Protein AF-A0A522GC73-F1 (afdb_monomer_lite)

Foldseek 3Di:
DDDPVLVVLLVVVLVLLVVCCVVQVANFCQAALNLVLVQVCLQVVWRADNDDPPDFGTAHPVGATEHEFEDEPPDPD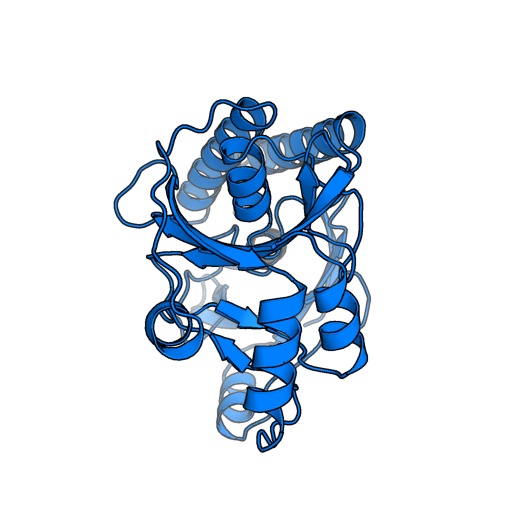QWTKDQALDPVSLVVLQRHQWYKYWYWHPPPDLAIFRFKIWTHGSNRVSVCSVVVCPPDDDPRNMDTHHPCCCCPVVVTDMDTTPSDSDGPCSVSSVSNSVSQVVSCVVLVEPPCSRHPNVLVSLVCSVVQWRAHYPPDLAGIAHPVGAGEHEFEDQDPDTDDDDPDPVVVVSCVRGPHYWYWHADSSNRDTPDIDD

Structure (mmCIF, N/CA/C/O backbone):
data_AF-A0A522GC73-F1
#
_entry.id   AF-A0A522GC73-F1
#
loop_
_atom_site.group_PDB
_atom_site.id
_atom_site.type_symbol
_atom_site.label_atom_id
_atom_site.label_alt_id
_atom_site.label_comp_id
_atom_site.label_asym_id
_atom_site.label_entity_id
_atom_site.label_seq_id
_atom_site.pdbx_PDB_ins_code
_atom_site.Cartn_x
_atom_site.Cartn_y
_atom_site.Cartn_z
_atom_site.occupancy
_atom_site.B_iso_or_equiv
_atom_site.auth_seq_id
_atom_site.auth_comp_id
_atom_site.auth_asym_id
_atom_site.auth_atom_id
_atom_site.pdbx_PDB_model_num
ATOM 1 N N . MET A 1 1 ? -19.296 8.173 19.175 1.00 46.12 1 MET A N 1
ATOM 2 C CA . MET A 1 1 ? -20.606 7.995 18.511 1.00 46.12 1 MET A CA 1
ATOM 3 C C . MET A 1 1 ? -20.330 7.748 17.040 1.00 46.12 1 MET A C 1
ATOM 5 O O . MET A 1 1 ? -19.704 8.601 16.423 1.00 46.12 1 MET A O 1
ATOM 9 N N . LYS A 1 2 ? -20.698 6.585 16.495 1.00 54.25 2 LYS A N 1
ATOM 10 C CA . LYS A 1 2 ? -20.650 6.382 15.044 1.00 54.25 2 LYS A CA 1
ATOM 11 C C . LYS A 1 2 ? -21.709 7.283 14.413 1.00 54.25 2 LYS A C 1
ATOM 13 O O . LYS A 1 2 ? -22.845 7.261 14.875 1.00 54.25 2 LYS A O 1
ATOM 18 N N . SER A 1 3 ? -21.353 8.099 13.425 1.00 66.12 3 SER A N 1
ATOM 19 C CA . SER A 1 3 ? -22.380 8.760 12.619 1.00 66.12 3 SER A CA 1
ATOM 20 C C . SER A 1 3 ? -22.907 7.756 11.597 1.00 66.12 3 SER A C 1
ATOM 22 O O . SER A 1 3 ? -22.108 7.061 10.962 1.00 66.12 3 SER A O 1
ATOM 24 N N . ASP A 1 4 ? -24.226 7.704 11.403 1.00 72.38 4 ASP A N 1
ATOM 25 C CA . ASP A 1 4 ? -24.874 6.906 10.346 1.00 72.38 4 ASP A CA 1
ATOM 26 C C . ASP A 1 4 ? -24.229 7.140 8.968 1.00 72.38 4 ASP A C 1
ATOM 28 O O . ASP A 1 4 ? -24.216 6.268 8.100 1.00 72.38 4 ASP A O 1
ATOM 32 N N . ASP A 1 5 ? -23.647 8.321 8.762 1.00 87.81 5 ASP A N 1
ATOM 33 C CA . ASP A 1 5 ? -22.964 8.679 7.527 1.00 87.81 5 ASP A CA 1
ATOM 34 C C . ASP A 1 5 ? -21.606 7.985 7.356 1.00 87.81 5 ASP A C 1
ATOM 36 O O . ASP A 1 5 ? -21.260 7.624 6.230 1.00 87.81 5 ASP A O 1
ATOM 40 N N . THR A 1 6 ? -20.860 7.731 8.438 1.00 91.69 6 THR A N 1
ATOM 41 C CA . THR A 1 6 ? -19.584 6.993 8.353 1.00 91.69 6 THR A CA 1
ATOM 42 C C . THR A 1 6 ? -19.840 5.543 7.954 1.00 91.69 6 THR A C 1
ATOM 44 O O . THR A 1 6 ? -19.148 4.997 7.094 1.00 91.69 6 THR A O 1
ATOM 47 N N . GLU A 1 7 ? -20.873 4.919 8.527 1.00 91.44 7 GLU A N 1
ATOM 48 C CA . GLU A 1 7 ? -21.237 3.535 8.209 1.00 91.44 7 GLU A CA 1
ATOM 49 C C . GLU A 1 7 ? -21.684 3.387 6.747 1.00 91.44 7 GLU A C 1
ATOM 51 O O . GLU A 1 7 ? -21.254 2.454 6.065 1.00 91.44 7 GLU A O 1
ATOM 56 N N . LYS A 1 8 ? -22.451 4.351 6.216 1.00 95.00 8 LYS A N 1
ATOM 57 C CA . LYS A 1 8 ? -22.821 4.390 4.789 1.00 95.00 8 LYS A CA 1
ATOM 58 C C . LYS A 1 8 ? -21.601 4.496 3.873 1.00 95.00 8 LYS A C 1
ATOM 60 O O . LYS A 1 8 ? -21.561 3.831 2.839 1.00 95.00 8 LYS A O 1
ATO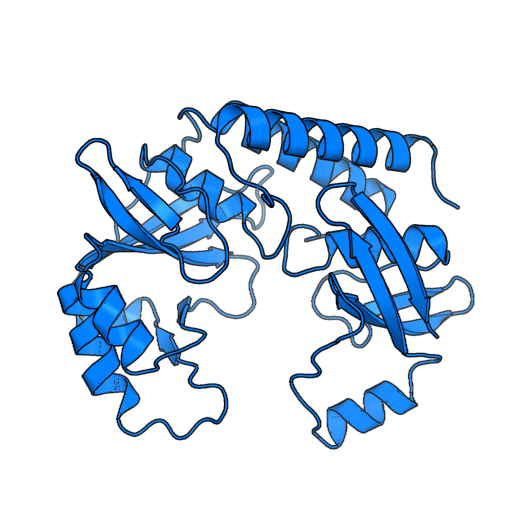M 65 N N . LEU A 1 9 ? -20.606 5.313 4.223 1.00 96.31 9 LEU A N 1
ATOM 66 C CA . LEU A 1 9 ? -19.375 5.445 3.434 1.00 96.31 9 LEU A CA 1
ATOM 67 C C . LEU A 1 9 ? -18.542 4.155 3.458 1.00 96.31 9 LEU A C 1
ATOM 69 O O . LEU A 1 9 ? -18.043 3.727 2.418 1.00 96.31 9 LEU A O 1
ATOM 73 N N . ILE A 1 10 ? -18.437 3.498 4.616 1.00 94.88 10 ILE A N 1
ATOM 74 C CA . ILE A 1 10 ? -17.763 2.197 4.744 1.00 94.88 10 ILE A CA 1
ATOM 75 C C . ILE A 1 10 ? -18.487 1.131 3.909 1.00 94.88 10 ILE A C 1
ATOM 77 O O . ILE A 1 10 ? -17.834 0.355 3.210 1.00 94.88 10 ILE A O 1
ATOM 81 N N . ALA A 1 11 ? -19.823 1.120 3.915 1.00 94.81 11 ALA A N 1
ATOM 82 C CA . ALA A 1 11 ? -20.612 0.220 3.078 1.00 94.81 11 ALA A CA 1
ATOM 83 C C . ALA A 1 11 ? -20.378 0.465 1.575 1.00 94.81 11 ALA A C 1
ATOM 85 O O . ALA A 1 11 ? -20.241 -0.491 0.814 1.00 94.81 11 ALA A O 1
ATOM 86 N N . GLN A 1 12 ? -20.251 1.727 1.147 1.00 96.00 12 GLN A N 1
ATOM 87 C CA . GLN A 1 12 ? -19.893 2.061 -0.239 1.00 96.00 12 GLN A CA 1
ATOM 88 C C . GLN A 1 12 ? -18.493 1.555 -0.613 1.00 96.00 12 GLN A C 1
ATOM 90 O O . GLN A 1 12 ? -18.326 0.992 -1.693 1.00 96.00 12 GLN A O 1
ATOM 95 N N . LEU A 1 13 ? -17.492 1.703 0.266 1.00 94.94 13 LEU A N 1
ATOM 96 C CA . LEU A 1 13 ? -16.154 1.142 0.022 1.00 94.94 13 LEU A CA 1
ATOM 97 C C . LEU A 1 13 ? -16.176 -0.381 -0.084 1.00 94.94 13 LEU A C 1
ATOM 99 O O . LEU A 1 13 ? -15.510 -0.938 -0.953 1.00 94.94 13 LEU A O 1
ATOM 103 N N . LYS A 1 14 ? -16.955 -1.050 0.771 1.00 94.75 14 LYS A N 1
ATOM 104 C CA . LYS A 1 14 ? -17.135 -2.502 0.713 1.00 94.75 14 LYS A CA 1
ATOM 105 C C . LYS A 1 14 ? -17.729 -2.940 -0.626 1.00 94.75 14 LYS A C 1
ATOM 107 O O . LYS A 1 14 ? -17.245 -3.907 -1.215 1.00 94.75 14 LYS A O 1
ATOM 112 N N . GLN A 1 15 ? -18.748 -2.232 -1.114 1.00 95.50 15 GLN A N 1
ATOM 113 C CA . GLN A 1 15 ? -19.331 -2.527 -2.422 1.00 95.50 15 GLN A CA 1
ATOM 114 C C . GLN A 1 15 ? -18.295 -2.341 -3.531 1.00 95.50 15 GLN A C 1
ATOM 116 O O . GLN A 1 15 ? -18.101 -3.241 -4.335 1.00 95.50 15 GLN A O 1
ATOM 121 N N . ILE A 1 16 ? -17.539 -1.239 -3.503 1.00 95.00 16 ILE A N 1
ATOM 122 C CA . ILE A 1 16 ? -16.466 -0.998 -4.473 1.00 95.00 16 ILE A CA 1
ATOM 123 C C . ILE A 1 16 ? -15.419 -2.120 -4.458 1.00 95.00 16 ILE A C 1
ATOM 125 O O . ILE A 1 16 ? -15.023 -2.576 -5.523 1.00 95.00 16 ILE A O 1
ATOM 129 N N . GLN A 1 17 ? -14.973 -2.587 -3.288 1.00 92.44 17 GLN A N 1
ATOM 130 C CA . GLN A 1 17 ? -14.040 -3.717 -3.194 1.00 92.44 17 GLN A CA 1
ATOM 131 C C . GLN A 1 17 ? -14.638 -5.004 -3.785 1.00 92.44 17 GLN A C 1
ATOM 133 O O . GLN A 1 17 ? -13.913 -5.773 -4.417 1.00 92.44 17 GLN A O 1
ATOM 138 N N . THR A 1 18 ? -15.936 -5.236 -3.580 1.00 93.38 18 THR A N 1
ATOM 139 C CA . THR A 1 18 ? -16.652 -6.398 -4.128 1.00 93.38 18 THR A CA 1
ATOM 140 C C . THR A 1 18 ? -16.687 -6.323 -5.652 1.00 93.38 18 THR A C 1
ATOM 142 O O . THR A 1 18 ? -16.179 -7.223 -6.314 1.00 93.38 18 THR A O 1
ATOM 145 N N . ASP A 1 19 ? -17.153 -5.204 -6.206 1.00 95.00 19 ASP A N 1
ATOM 146 C CA . ASP A 1 19 ? -17.243 -5.014 -7.655 1.00 95.00 19 ASP A CA 1
ATOM 147 C C . ASP A 1 19 ? -15.849 -5.036 -8.318 1.00 95.00 19 ASP A C 1
ATOM 149 O O . ASP A 1 19 ? -15.669 -5.577 -9.411 1.00 95.00 19 ASP A O 1
ATOM 153 N N . PHE A 1 20 ? -14.829 -4.476 -7.653 1.00 93.88 20 PHE A N 1
ATOM 154 C CA . PHE A 1 20 ? -13.446 -4.495 -8.136 1.00 93.88 20 PHE A CA 1
ATOM 155 C C . PHE A 1 20 ? -12.886 -5.921 -8.171 1.00 93.88 20 PHE A C 1
ATOM 157 O O . PHE A 1 20 ? -12.185 -6.287 -9.115 1.00 93.88 20 PHE A O 1
ATOM 164 N N . TYR A 1 21 ? -13.207 -6.742 -7.167 1.00 92.12 21 TYR A N 1
ATOM 165 C CA . TYR A 1 21 ? -12.845 -8.155 -7.159 1.00 92.12 21 TYR A CA 1
ATOM 166 C C . TYR A 1 21 ? -13.560 -8.926 -8.274 1.00 92.12 21 TYR A C 1
ATOM 168 O O . TYR A 1 21 ? -12.908 -9.671 -8.996 1.00 92.12 21 TYR A O 1
ATOM 176 N N . GLU A 1 22 ? -14.861 -8.717 -8.470 1.00 93.31 22 GLU A N 1
ATOM 177 C CA . GLU A 1 22 ? -15.614 -9.366 -9.552 1.00 93.31 22 GLU A CA 1
ATOM 178 C C . GLU A 1 22 ? -15.079 -8.983 -10.940 1.00 93.31 22 GLU A C 1
ATOM 180 O O . GLU A 1 22 ? -15.007 -9.821 -11.836 1.00 93.31 22 GLU A O 1
ATOM 185 N N . THR A 1 23 ? -14.643 -7.731 -11.104 1.00 94.19 23 THR A N 1
ATOM 186 C CA . THR A 1 23 ? -14.142 -7.215 -12.386 1.00 94.19 23 THR A CA 1
ATOM 187 C C . THR A 1 23 ? -12.689 -7.617 -12.664 1.00 94.19 23 THR A C 1
ATOM 189 O O . THR A 1 23 ? -12.344 -7.939 -13.800 1.00 94.19 23 THR A O 1
ATOM 192 N N . PHE A 1 24 ? -11.816 -7.578 -11.650 1.00 92.25 24 PHE A N 1
ATOM 193 C CA . PHE A 1 24 ? -10.359 -7.687 -11.831 1.00 92.25 24 PHE A CA 1
ATOM 194 C C . PHE A 1 24 ? -9.695 -8.815 -11.029 1.00 92.25 24 PHE A C 1
ATOM 196 O O . PHE A 1 24 ? -8.499 -9.046 -11.185 1.00 92.25 24 PHE A O 1
ATOM 203 N N . GLY A 1 25 ? -10.421 -9.511 -10.153 1.00 89.62 25 GLY A N 1
ATOM 204 C CA . GLY A 1 25 ? -9.906 -10.605 -9.321 1.00 89.62 25 GLY A CA 1
ATOM 205 C C . GLY A 1 25 ? -9.043 -10.175 -8.126 1.00 89.62 25 GLY A C 1
ATOM 206 O O . GLY A 1 25 ? -8.448 -11.026 -7.466 1.00 89.62 25 GLY A O 1
ATOM 207 N N . VAL A 1 26 ? -8.950 -8.876 -7.819 1.00 87.81 26 VAL A N 1
ATOM 208 C CA . VAL A 1 26 ? -8.081 -8.344 -6.750 1.00 87.81 26 VAL A CA 1
ATOM 209 C C . VAL A 1 26 ? -8.849 -8.201 -5.434 1.00 87.81 26 VAL A C 1
ATOM 211 O O . VAL A 1 26 ? -9.824 -7.460 -5.350 1.00 87.81 26 VAL A O 1
ATOM 214 N N . THR A 1 27 ? -8.396 -8.895 -4.386 1.00 82.31 27 THR A N 1
ATOM 215 C CA . THR A 1 27 ? -9.150 -9.080 -3.127 1.00 82.31 27 THR A CA 1
ATOM 216 C C . THR A 1 27 ? -8.956 -7.996 -2.061 1.00 82.31 27 THR A C 1
ATOM 218 O O . THR A 1 27 ? -9.695 -7.981 -1.084 1.00 82.31 27 THR A O 1
ATOM 221 N N . ASP A 1 28 ? -7.936 -7.143 -2.168 1.00 82.50 28 ASP A N 1
ATOM 222 C CA . ASP A 1 28 ? -7.631 -6.132 -1.142 1.00 82.50 28 ASP A CA 1
ATOM 223 C C . ASP A 1 28 ? -6.970 -4.919 -1.792 1.00 82.50 28 ASP A C 1
ATOM 225 O O . ASP A 1 28 ? -5.786 -4.978 -2.088 1.00 82.50 28 ASP A O 1
ATOM 229 N N . ILE A 1 29 ? -7.729 -3.847 -2.034 1.00 87.12 29 ILE A N 1
ATOM 230 C CA . ILE A 1 29 ? -7.239 -2.589 -2.634 1.00 87.12 29 ILE A CA 1
ATOM 231 C C . ILE A 1 29 ? -7.073 -1.458 -1.607 1.00 87.12 29 ILE A C 1
ATOM 233 O O . ILE A 1 29 ? -6.666 -0.352 -1.961 1.00 87.12 29 ILE A O 1
ATOM 237 N N . ILE A 1 30 ? -7.399 -1.726 -0.339 1.00 85.00 30 ILE A N 1
ATOM 238 C CA . ILE A 1 30 ? -7.451 -0.726 0.738 1.00 85.00 30 ILE A CA 1
ATOM 239 C C . ILE A 1 30 ? -6.232 -0.822 1.654 1.00 85.00 30 ILE A C 1
ATOM 241 O O . ILE A 1 30 ? -5.723 0.192 2.124 1.00 85.00 30 ILE A O 1
ATOM 245 N N . THR A 1 31 ? -5.755 -2.034 1.928 1.00 81.12 31 THR A N 1
ATOM 246 C CA . THR A 1 31 ? -4.671 -2.254 2.889 1.00 81.12 31 THR A CA 1
ATOM 247 C C . THR A 1 31 ? -3.310 -1.870 2.309 1.00 81.12 31 THR A C 1
ATOM 249 O O . THR A 1 31 ? -3.058 -2.048 1.121 1.00 81.12 31 THR A O 1
ATOM 252 N N . ASN A 1 32 ? -2.383 -1.454 3.178 1.00 80.81 32 ASN A N 1
ATOM 253 C CA . ASN A 1 32 ? -0.949 -1.358 2.899 1.00 80.81 32 ASN A CA 1
ATOM 254 C C . ASN A 1 32 ? -0.651 -0.519 1.661 1.00 80.81 32 ASN A C 1
ATOM 256 O O . ASN A 1 32 ? 0.207 -0.888 0.865 1.00 80.81 32 ASN A O 1
ATOM 260 N N . SER A 1 33 ? -1.364 0.598 1.495 1.00 85.31 33 SER A N 1
ATOM 261 C CA . SER A 1 33 ? -1.113 1.519 0.392 1.00 85.31 33 SER A CA 1
ATOM 262 C C . SER A 1 33 ? -1.390 0.905 -0.994 1.00 85.31 33 SER A C 1
ATOM 264 O O . SER A 1 33 ? -0.974 1.465 -2.007 1.00 85.31 33 SER A O 1
ATOM 266 N N . LYS A 1 34 ? -2.140 -0.209 -1.074 1.00 89.38 34 LYS A N 1
ATOM 267 C CA . LYS A 1 34 ? -2.377 -0.934 -2.333 1.00 89.38 34 LYS A CA 1
ATOM 268 C C . LYS A 1 34 ? -3.037 -0.071 -3.406 1.00 89.38 34 LYS A C 1
ATOM 270 O O . LYS A 1 34 ? -2.742 -0.228 -4.585 1.00 89.38 34 LYS A O 1
ATOM 275 N N . ILE A 1 35 ? -3.863 0.896 -3.013 1.00 92.38 35 ILE A N 1
ATOM 276 C CA . ILE A 1 35 ? -4.478 1.854 -3.939 1.00 92.38 35 ILE A CA 1
ATOM 277 C C . ILE A 1 35 ? -3.453 2.596 -4.815 1.00 92.38 35 ILE A C 1
ATOM 279 O O . ILE A 1 35 ? -3.750 2.926 -5.961 1.00 92.38 35 ILE A O 1
ATOM 283 N N . PHE A 1 36 ? -2.238 2.837 -4.314 1.00 93.19 36 PHE A N 1
ATOM 284 C CA . PHE A 1 36 ? -1.201 3.524 -5.080 1.00 93.19 36 PHE A CA 1
ATOM 285 C C . PHE A 1 36 ? -0.547 2.598 -6.110 1.00 93.19 36 PHE A C 1
ATOM 287 O O . PHE A 1 36 ? -0.156 3.061 -7.174 1.00 93.19 36 PHE A O 1
ATOM 294 N N . GLU A 1 37 ? -0.509 1.288 -5.867 1.00 93.94 37 GLU A N 1
ATOM 295 C CA . GLU A 1 37 ? -0.139 0.309 -6.895 1.00 93.94 37 GLU A CA 1
ATOM 296 C C . GLU A 1 37 ? -1.181 0.259 -8.021 1.00 93.94 37 GLU A C 1
ATOM 298 O O . GLU A 1 37 ? -0.817 0.177 -9.194 1.00 93.94 37 GLU A O 1
ATOM 303 N N . VAL A 1 38 ? -2.471 0.389 -7.682 1.00 94.75 38 VAL A N 1
ATOM 304 C CA . VAL A 1 38 ? -3.549 0.526 -8.678 1.00 94.75 38 VAL A CA 1
ATOM 305 C C . VAL A 1 38 ? -3.360 1.803 -9.503 1.00 94.75 38 VAL A C 1
ATOM 307 O O . VAL A 1 38 ? -3.510 1.764 -10.721 1.00 94.75 38 VAL A O 1
ATOM 310 N N . LEU A 1 39 ? -2.970 2.918 -8.873 1.00 95.75 39 LEU A N 1
ATOM 311 C CA . LEU A 1 39 ? -2.651 4.175 -9.563 1.00 95.75 39 LEU A CA 1
ATOM 312 C C . LEU A 1 39 ? -1.455 4.031 -10.519 1.00 95.75 39 LEU A C 1
ATOM 314 O O . LEU A 1 39 ? -1.518 4.508 -11.654 1.00 95.75 39 LEU A O 1
ATOM 318 N N . ILE A 1 40 ? -0.386 3.354 -10.090 1.00 96.19 40 ILE A N 1
ATOM 319 C CA . ILE A 1 40 ? 0.782 3.067 -10.937 1.00 96.19 40 ILE A CA 1
ATOM 320 C C . ILE A 1 40 ? 0.363 2.219 -12.142 1.00 96.19 40 ILE A C 1
ATOM 322 O O . ILE A 1 40 ? 0.682 2.572 -13.277 1.00 96.19 40 ILE A O 1
ATOM 326 N N . ALA A 1 41 ? -0.392 1.140 -11.913 1.00 95.44 41 ALA A N 1
ATOM 327 C CA . ALA A 1 41 ? -0.882 0.276 -12.982 1.00 95.44 41 ALA A CA 1
ATOM 328 C C . ALA A 1 41 ? -1.779 1.029 -13.974 1.00 95.44 41 ALA A C 1
ATOM 330 O O . ALA A 1 41 ? -1.616 0.867 -15.179 1.00 95.44 41 ALA A O 1
ATOM 331 N N . ASP A 1 42 ? -2.675 1.888 -13.485 1.00 95.75 42 ASP A N 1
ATOM 332 C CA . ASP A 1 42 ? -3.544 2.719 -14.323 1.00 95.75 42 ASP A CA 1
ATOM 333 C C . ASP A 1 42 ? -2.743 3.646 -15.242 1.00 95.75 42 ASP A C 1
ATOM 335 O O . ASP A 1 42 ? -3.009 3.732 -16.437 1.00 95.75 42 ASP A O 1
ATOM 339 N N . THR A 1 43 ? -1.729 4.303 -14.679 1.00 95.44 43 THR A N 1
ATOM 340 C CA . THR A 1 43 ? -0.916 5.303 -15.383 1.00 95.44 43 THR A CA 1
ATOM 341 C C . THR A 1 43 ? -0.004 4.663 -16.429 1.00 95.44 43 THR A C 1
ATOM 343 O O . THR A 1 43 ? 0.233 5.250 -17.481 1.00 95.44 43 THR A O 1
ATOM 346 N N . LEU A 1 44 ? 0.506 3.458 -16.156 1.00 94.69 44 LEU A N 1
ATOM 347 C CA . LEU A 1 44 ? 1.389 2.718 -17.064 1.00 94.69 44 LEU A CA 1
ATOM 348 C C . LEU A 1 44 ? 0.633 1.767 -18.006 1.00 94.69 44 LEU A C 1
ATOM 350 O O . LEU A 1 44 ? 1.266 1.038 -18.765 1.00 94.69 44 LEU A O 1
ATOM 354 N N . ASN A 1 45 ? -0.705 1.764 -17.973 1.00 94.38 45 ASN A N 1
ATOM 355 C CA . ASN A 1 45 ? -1.549 0.824 -18.717 1.00 94.38 45 ASN A CA 1
ATOM 356 C C . ASN A 1 45 ? -1.187 -0.655 -18.452 1.00 94.38 45 ASN A C 1
ATOM 358 O O . ASN A 1 45 ? -1.169 -1.497 -19.350 1.00 94.38 45 ASN A O 1
ATOM 362 N N . HIS A 1 46 ? -0.876 -0.980 -17.199 1.00 95.19 46 HIS A N 1
ATOM 363 C CA . HIS A 1 46 ? -0.633 -2.350 -16.762 1.00 95.19 46 HIS A CA 1
ATOM 364 C C . HIS A 1 46 ? -1.913 -2.987 -16.203 1.00 95.19 46 HIS A C 1
ATOM 366 O O . HIS A 1 46 ? -2.787 -2.330 -15.637 1.00 95.19 46 HIS A O 1
ATOM 372 N N . LYS A 1 47 ? -2.013 -4.311 -16.300 1.00 94.69 47 LYS A N 1
ATOM 373 C CA . LYS A 1 47 ? -3.077 -5.121 -15.700 1.00 94.69 47 LYS A CA 1
ATOM 374 C C . LYS A 1 47 ? -2.597 -5.683 -14.367 1.00 94.69 47 LYS A C 1
ATOM 376 O O . LYS A 1 47 ? -1.570 -6.354 -14.338 1.00 94.69 47 LYS A O 1
ATOM 381 N N . LEU A 1 48 ? -3.327 -5.428 -13.282 1.00 93.81 48 LEU A N 1
ATOM 382 C CA . LEU A 1 48 ? -3.002 -5.984 -11.969 1.00 93.81 48 LEU A CA 1
ATOM 383 C C . LEU A 1 48 ? -3.032 -7.512 -12.035 1.00 93.81 48 LEU A C 1
ATOM 385 O O . LEU A 1 48 ? -3.891 -8.094 -12.702 1.00 93.81 48 LEU A O 1
ATOM 389 N N . ILE A 1 49 ? -2.089 -8.158 -11.355 1.00 91.12 49 ILE A N 1
ATOM 390 C CA . ILE A 1 49 ? -2.073 -9.615 -11.236 1.00 91.12 49 ILE A CA 1
ATOM 391 C C . ILE A 1 49 ? -2.872 -9.999 -9.982 1.00 91.12 49 ILE A C 1
ATOM 393 O O . ILE A 1 49 ? -2.526 -9.565 -8.882 1.00 91.12 49 ILE A O 1
ATOM 397 N N . PRO A 1 50 ? -3.931 -10.819 -10.107 1.00 82.38 50 PRO A N 1
ATOM 398 C CA . PRO A 1 50 ? -4.640 -11.358 -8.952 1.00 82.38 50 PRO A CA 1
ATOM 399 C C . PRO A 1 50 ? -3.696 -12.215 -8.099 1.00 82.38 50 PRO A C 1
ATOM 401 O O . PRO A 1 50 ? -3.155 -13.210 -8.581 1.00 82.38 50 PRO A O 1
ATOM 404 N N . GLY A 1 51 ? -3.481 -11.856 -6.834 1.00 69.50 51 GLY A N 1
ATOM 405 C CA . GLY A 1 51 ? -2.550 -12.599 -5.986 1.00 69.50 51 GLY A CA 1
ATOM 406 C C . GLY A 1 51 ? -2.418 -12.076 -4.559 1.00 69.50 51 GLY A C 1
ATOM 407 O O . GLY A 1 51 ? -2.972 -11.043 -4.190 1.00 69.50 51 GLY A O 1
ATOM 408 N N . HIS A 1 52 ? -1.736 -12.857 -3.720 1.00 58.03 52 HIS A N 1
ATOM 409 C CA . HIS A 1 52 ? -1.363 -12.510 -2.340 1.00 58.03 52 HIS A CA 1
ATOM 410 C C . HIS A 1 52 ? 0.117 -12.089 -2.298 1.00 58.03 52 HIS A C 1
ATOM 412 O O . HIS A 1 52 ? 0.820 -12.216 -3.297 1.00 58.03 52 HIS A O 1
ATOM 418 N N . SER A 1 53 ? 0.622 -11.635 -1.141 1.00 53.22 53 SER A N 1
ATOM 419 C CA . SER A 1 53 ? 2.052 -11.330 -0.953 1.00 53.22 53 SER A CA 1
ATOM 420 C C . SER A 1 53 ? 2.964 -12.386 -1.589 1.00 53.22 53 SER A C 1
ATOM 422 O O . SER A 1 53 ? 2.895 -13.563 -1.239 1.00 53.22 53 SER A O 1
ATOM 424 N N . GLY A 1 54 ? 3.834 -11.948 -2.503 1.00 57.62 54 GLY A N 1
ATOM 425 C CA . GLY A 1 54 ? 4.774 -12.806 -3.225 1.00 57.62 54 GLY A CA 1
ATOM 426 C C . GLY A 1 54 ? 4.412 -13.076 -4.689 1.00 57.62 54 GLY A C 1
ATOM 427 O O . GLY A 1 54 ? 5.253 -13.638 -5.396 1.00 57.62 54 GLY A O 1
ATOM 428 N N . SER A 1 55 ? 3.219 -12.674 -5.150 1.00 69.38 55 SER A N 1
ATOM 429 C CA . SER A 1 55 ? 2.946 -12.464 -6.578 1.00 69.38 55 SER A CA 1
ATOM 430 C C . SER A 1 55 ? 3.541 -11.138 -7.053 1.00 69.38 55 SER A C 1
ATOM 432 O O . SER A 1 55 ? 3.809 -10.252 -6.242 1.00 69.38 55 SER A O 1
ATOM 434 N N . ARG A 1 56 ? 3.733 -11.005 -8.368 1.00 87.94 56 ARG A N 1
ATOM 435 C CA . ARG A 1 56 ? 4.027 -9.713 -9.000 1.00 87.94 56 ARG A CA 1
ATOM 436 C C . ARG A 1 56 ? 2.817 -8.802 -8.947 1.00 87.94 56 ARG A C 1
ATOM 438 O O . ARG A 1 56 ? 1.696 -9.277 -8.765 1.00 87.94 56 ARG A O 1
ATOM 445 N N . ASP A 1 57 ? 3.062 -7.508 -9.086 1.00 90.56 57 ASP A N 1
ATOM 446 C CA . ASP A 1 57 ? 2.026 -6.501 -8.881 1.00 90.56 57 ASP A CA 1
ATOM 447 C C . ASP A 1 57 ? 1.180 -6.326 -10.146 1.00 90.56 57 ASP A C 1
ATOM 449 O O . ASP A 1 57 ? -0.048 -6.227 -10.076 1.00 90.56 57 ASP A O 1
ATOM 453 N N . ALA A 1 58 ? 1.809 -6.350 -11.325 1.00 94.69 58 ALA A N 1
ATOM 454 C CA . ALA A 1 58 ? 1.104 -6.175 -12.589 1.00 94.69 58 ALA A CA 1
ATOM 455 C C . ALA A 1 58 ? 1.823 -6.806 -13.787 1.00 94.69 58 ALA A C 1
ATOM 457 O O . ALA A 1 58 ? 2.971 -7.235 -13.690 1.00 94.69 58 ALA A O 1
ATOM 458 N N . LYS A 1 59 ? 1.143 -6.820 -14.934 1.00 95.38 59 LYS A N 1
ATOM 459 C CA . LYS A 1 59 ? 1.689 -7.200 -16.239 1.00 95.38 59 LYS A CA 1
ATOM 460 C C . LYS A 1 59 ? 1.272 -6.237 -17.341 1.00 95.38 59 LYS A C 1
ATOM 462 O O . LYS A 1 59 ? 0.191 -5.655 -17.269 1.00 95.38 59 LYS A O 1
ATOM 467 N N . ASP A 1 60 ? 2.088 -6.102 -18.374 1.00 95.31 60 ASP A N 1
ATOM 468 C CA . ASP A 1 60 ? 1.698 -5.386 -19.590 1.00 95.31 60 ASP A CA 1
ATOM 469 C C . ASP A 1 60 ? 0.857 -6.270 -20.537 1.00 95.31 60 ASP A C 1
ATOM 471 O O . ASP A 1 60 ? 0.504 -7.415 -20.235 1.00 95.31 60 ASP A O 1
ATOM 475 N N . GLU A 1 61 ? 0.508 -5.732 -21.707 1.00 93.31 61 GLU A N 1
ATOM 476 C CA . GLU A 1 61 ? -0.245 -6.458 -22.737 1.00 93.31 61 GLU A CA 1
ATOM 477 C C . GLU A 1 61 ? 0.533 -7.622 -23.368 1.00 93.31 61 GLU A C 1
ATOM 479 O O . GLU A 1 61 ? -0.083 -8.556 -23.881 1.00 93.31 61 GLU A O 1
ATOM 484 N N . LYS A 1 62 ? 1.869 -7.592 -23.310 1.00 94.94 62 LYS A N 1
ATOM 485 C CA . LYS A 1 62 ? 2.755 -8.641 -23.837 1.00 94.94 62 LYS A CA 1
ATOM 486 C C . LYS A 1 62 ? 3.005 -9.756 -22.818 1.00 94.94 62 LYS A C 1
ATOM 488 O O . LYS A 1 62 ? 3.601 -10.771 -23.168 1.00 94.94 62 LYS A O 1
ATOM 493 N N . GLY A 1 63 ? 2.533 -9.585 -21.583 1.00 93.44 63 GLY A N 1
ATOM 494 C CA . GLY A 1 63 ? 2.711 -10.529 -20.486 1.00 93.44 63 GLY A CA 1
ATOM 495 C C . GLY A 1 63 ? 3.993 -10.320 -19.680 1.00 93.44 63 GLY A C 1
ATOM 496 O O . GLY A 1 63 ? 4.281 -11.148 -18.821 1.00 93.44 63 GLY A O 1
ATOM 497 N N . GLY A 1 64 ? 4.744 -9.238 -19.916 1.00 95.25 64 GLY A N 1
ATOM 498 C CA . GLY A 1 64 ? 5.884 -8.870 -19.079 1.00 95.25 64 GLY A CA 1
ATOM 499 C C . GLY A 1 64 ? 5.403 -8.506 -17.677 1.00 95.25 64 GLY A C 1
ATOM 500 O O . GLY A 1 64 ? 4.491 -7.696 -17.537 1.00 95.25 64 GLY A O 1
ATOM 501 N N . GLU A 1 65 ? 5.974 -9.124 -16.642 1.00 96.19 65 GLU A N 1
ATOM 502 C CA . GLU A 1 65 ? 5.573 -8.897 -15.249 1.00 96.19 65 GLU A CA 1
ATOM 503 C C . GLU A 1 65 ? 6.396 -7.792 -14.585 1.00 96.19 65 GLU A C 1
ATOM 505 O O . GLU A 1 65 ? 7.597 -7.655 -14.828 1.00 96.19 65 GLU A O 1
ATOM 510 N N . PHE A 1 66 ? 5.758 -7.044 -13.689 1.00 96.44 66 PHE A N 1
ATOM 511 C CA . PHE A 1 66 ? 6.333 -5.894 -13.006 1.00 96.44 66 PHE A CA 1
ATOM 512 C C . PHE A 1 66 ? 6.216 -6.030 -11.491 1.00 96.44 66 PHE A C 1
ATOM 514 O O . PHE A 1 66 ? 5.191 -6.457 -10.956 1.00 96.44 66 PHE A O 1
ATOM 521 N N . GLU A 1 67 ? 7.275 -5.616 -10.805 1.00 95.56 67 GLU A N 1
ATOM 522 C CA . GLU A 1 67 ? 7.276 -5.388 -9.361 1.00 95.56 67 GLU A CA 1
ATOM 523 C C . GLU A 1 67 ? 7.222 -3.885 -9.110 1.00 95.56 67 GLU A C 1
ATOM 525 O O . GLU A 1 67 ? 7.988 -3.121 -9.698 1.00 95.56 67 GLU A O 1
ATOM 530 N N . TYR A 1 68 ? 6.364 -3.449 -8.204 1.00 95.25 68 TYR A N 1
ATOM 531 C CA . TYR A 1 68 ? 6.247 -2.070 -7.790 1.00 95.25 68 TYR A CA 1
ATOM 532 C C . TYR A 1 68 ? 6.896 -1.866 -6.426 1.00 95.25 68 TYR A C 1
ATOM 534 O O . TYR A 1 68 ? 6.804 -2.657 -5.479 1.00 95.25 68 TYR A O 1
ATOM 542 N N . LYS A 1 69 ? 7.573 -0.734 -6.323 1.00 95.56 69 LYS A N 1
ATOM 543 C CA . LYS A 1 69 ? 7.966 -0.121 -5.070 1.00 95.56 69 LYS A CA 1
ATOM 544 C C . LYS A 1 69 ? 7.528 1.321 -5.148 1.00 95.56 69 LYS A C 1
ATOM 546 O O . LYS A 1 69 ? 7.748 1.979 -6.160 1.00 95.56 69 LYS A O 1
ATOM 551 N N . HIS A 1 70 ? 6.935 1.827 -4.079 1.00 95.12 70 HIS A N 1
ATOM 552 C CA . HIS A 1 70 ? 6.552 3.225 -4.033 1.00 95.12 70 HIS A CA 1
ATOM 553 C C . HIS A 1 70 ? 6.825 3.830 -2.659 1.00 95.12 70 HIS A C 1
ATOM 555 O O . HIS A 1 70 ? 6.882 3.122 -1.654 1.00 95.12 70 HIS A O 1
ATOM 561 N N . TYR A 1 71 ? 6.980 5.147 -2.631 1.00 94.88 71 TYR A N 1
ATOM 562 C CA . TYR A 1 71 ? 6.835 5.949 -1.424 1.00 94.88 71 TYR A CA 1
ATOM 563 C C . TYR A 1 71 ? 5.992 7.179 -1.766 1.00 94.88 71 TYR A C 1
ATOM 565 O O . TYR A 1 71 ? 5.839 7.528 -2.939 1.00 94.88 71 TYR A O 1
ATOM 573 N N . LYS A 1 72 ? 5.398 7.795 -0.746 1.00 93.56 72 LYS A N 1
ATOM 574 C CA . LYS A 1 72 ? 4.596 9.014 -0.903 1.00 93.56 72 LYS A CA 1
ATOM 575 C C . LYS A 1 72 ? 5.411 10.225 -0.471 1.00 93.56 72 LYS A C 1
ATOM 577 O O . LYS A 1 72 ? 6.176 10.088 0.484 1.00 93.56 72 LYS A O 1
ATOM 582 N N . GLU A 1 73 ? 5.208 11.381 -1.087 1.00 94.50 73 GLU A N 1
ATOM 583 C CA . GLU A 1 73 ? 5.869 12.634 -0.704 1.00 94.50 73 GLU A CA 1
ATOM 584 C C . GLU A 1 73 ? 5.666 12.941 0.790 1.00 94.50 73 GLU A C 1
ATOM 586 O O . GLU A 1 73 ? 6.612 13.302 1.487 1.00 94.50 73 GLU A O 1
ATOM 591 N N . SER A 1 74 ? 4.463 12.686 1.318 1.00 90.06 74 SER A N 1
ATOM 592 C CA . SER A 1 74 ? 4.132 12.850 2.742 1.00 90.06 74 SER A CA 1
ATOM 593 C C . SER A 1 74 ? 4.874 11.903 3.700 1.00 90.06 74 SER A C 1
ATOM 595 O O . SER A 1 74 ? 4.808 12.078 4.919 1.00 90.06 74 SER A O 1
ATOM 597 N N . SER A 1 75 ? 5.567 10.882 3.186 1.00 88.81 75 SER A N 1
ATOM 598 C CA . SER A 1 75 ? 6.276 9.894 4.006 1.00 88.81 75 SER A CA 1
ATOM 599 C C . SER A 1 75 ? 7.555 10.491 4.591 1.00 88.81 75 SER A C 1
ATOM 601 O O . SER A 1 75 ? 8.266 11.235 3.928 1.00 88.81 75 SER A O 1
ATOM 603 N N . SER A 1 76 ? 7.924 10.088 5.809 1.00 85.81 76 SER A N 1
ATOM 604 C CA . SER A 1 76 ? 9.182 10.524 6.440 1.00 85.81 76 SER A CA 1
ATOM 605 C C . SER A 1 76 ? 10.442 9.907 5.818 1.00 85.81 76 SER A C 1
ATOM 607 O O . SER A 1 76 ? 11.548 10.382 6.065 1.00 85.81 76 SER A O 1
ATOM 609 N N . ASN A 1 77 ? 10.289 8.837 5.033 1.00 87.56 77 ASN A N 1
ATOM 610 C CA . ASN A 1 77 ? 11.372 8.155 4.337 1.00 87.56 77 ASN A CA 1
ATOM 611 C C . ASN A 1 77 ? 11.129 8.190 2.822 1.00 87.56 77 ASN A C 1
ATOM 613 O O . ASN A 1 77 ? 10.176 7.588 2.331 1.00 87.56 77 ASN A O 1
ATOM 617 N N . HIS A 1 78 ? 12.032 8.842 2.088 1.00 94.81 78 HIS A N 1
ATOM 618 C CA . HIS A 1 78 ? 11.997 8.969 0.625 1.00 94.81 78 HIS A CA 1
ATOM 619 C C . HIS A 1 78 ? 12.916 7.951 -0.053 1.00 94.81 78 HIS A C 1
ATOM 621 O O . HIS A 1 78 ? 13.779 8.272 -0.871 1.00 94.81 78 HIS A O 1
ATOM 627 N N . THR A 1 79 ? 12.760 6.693 0.347 1.00 96.50 79 THR A N 1
ATOM 628 C CA . THR A 1 79 ? 13.447 5.547 -0.251 1.00 96.50 79 THR A CA 1
ATOM 629 C C . THR A 1 79 ? 12.471 4.396 -0.430 1.00 96.50 79 THR A C 1
ATOM 631 O O . THR A 1 79 ? 11.440 4.315 0.236 1.00 96.50 79 THR A O 1
ATOM 634 N N . TRP A 1 80 ? 12.804 3.488 -1.337 1.00 96.38 80 TRP A N 1
ATOM 635 C CA . TRP A 1 80 ? 12.006 2.308 -1.619 1.00 96.38 80 TRP A CA 1
ATOM 636 C C . TRP A 1 80 ? 12.540 1.103 -0.865 1.00 96.38 80 TRP A C 1
ATOM 638 O O . TRP A 1 80 ? 13.694 0.703 -1.032 1.00 96.38 80 TRP A O 1
ATOM 648 N N . THR A 1 81 ? 11.687 0.506 -0.045 1.00 92.50 81 THR A N 1
ATOM 649 C CA . THR A 1 81 ? 12.074 -0.604 0.821 1.00 92.50 81 THR A CA 1
ATOM 650 C C . THR A 1 81 ? 11.811 -1.952 0.158 1.00 92.50 81 THR A C 1
ATOM 652 O O . THR A 1 81 ? 10.682 -2.275 -0.216 1.00 92.50 81 THR A O 1
ATOM 655 N N . PHE A 1 82 ? 12.841 -2.792 0.089 1.00 91.38 82 PHE A N 1
ATOM 656 C CA . PHE A 1 82 ? 12.678 -4.232 -0.078 1.00 91.38 82 PHE A CA 1
ATOM 657 C C . PHE A 1 82 ? 12.555 -4.863 1.304 1.00 91.38 82 PHE A C 1
ATOM 659 O O . PHE A 1 82 ? 13.501 -4.832 2.089 1.00 91.38 82 PHE A O 1
ATOM 666 N N . ASN A 1 83 ? 11.377 -5.419 1.593 1.00 86.31 83 ASN A N 1
ATOM 667 C CA . ASN A 1 83 ? 11.064 -6.021 2.893 1.00 86.31 83 ASN A CA 1
ATOM 668 C C . ASN A 1 83 ? 11.638 -7.439 3.074 1.00 86.31 83 ASN A C 1
ATOM 670 O O . ASN A 1 83 ? 11.503 -8.014 4.148 1.00 86.31 83 ASN A O 1
ATOM 674 N N . ASP A 1 84 ? 12.247 -8.000 2.030 1.00 87.12 84 ASP A N 1
ATOM 675 C CA . ASP A 1 84 ? 12.973 -9.266 2.061 1.00 87.12 84 ASP A CA 1
ATOM 676 C C . ASP A 1 84 ? 13.991 -9.300 0.911 1.00 87.12 84 ASP A C 1
ATOM 678 O O . ASP A 1 84 ? 13.612 -9.274 -0.259 1.00 87.12 84 ASP A O 1
ATOM 682 N N . PHE A 1 85 ? 15.282 -9.378 1.231 1.00 88.81 85 PHE A N 1
ATOM 683 C CA . PHE A 1 85 ? 16.354 -9.632 0.262 1.00 88.81 85 PHE A CA 1
ATOM 684 C C . PHE A 1 85 ? 16.852 -11.086 0.270 1.00 88.81 85 PHE A C 1
ATOM 686 O O . PHE A 1 85 ? 17.989 -11.364 -0.102 1.00 88.81 85 PHE A O 1
ATOM 693 N N . SER A 1 86 ? 16.035 -12.053 0.696 1.00 88.69 86 SER A N 1
ATOM 694 C CA . SER A 1 86 ? 16.401 -13.468 0.609 1.00 88.69 86 SER A CA 1
ATOM 695 C C . SER A 1 86 ? 16.827 -13.877 -0.808 1.00 88.69 86 SER A C 1
ATOM 697 O O . SER A 1 86 ? 16.339 -13.355 -1.812 1.00 88.69 86 SER A O 1
ATOM 699 N N . ASN A 1 87 ? 17.698 -14.888 -0.897 1.00 88.25 87 ASN A N 1
ATOM 700 C CA . ASN A 1 87 ? 18.144 -15.441 -2.179 1.00 88.25 87 ASN A CA 1
ATOM 701 C C . ASN A 1 87 ? 16.968 -15.852 -3.080 1.00 88.25 87 ASN A C 1
ATOM 703 O O . ASN A 1 87 ? 17.061 -15.741 -4.298 1.00 88.25 87 ASN A O 1
ATOM 707 N N . THR A 1 88 ? 15.860 -16.317 -2.496 1.00 89.69 88 THR A N 1
ATOM 708 C CA . THR A 1 88 ? 14.640 -16.661 -3.237 1.00 89.69 88 THR A CA 1
ATOM 709 C C . THR A 1 88 ? 14.004 -15.423 -3.861 1.00 89.69 88 THR A C 1
ATOM 711 O O . THR A 1 88 ? 13.698 -15.436 -5.052 1.00 89.69 88 THR A O 1
ATOM 714 N N . THR A 1 89 ? 13.836 -14.348 -3.089 1.00 88.75 89 THR A N 1
ATOM 715 C CA . THR A 1 89 ? 13.242 -13.094 -3.573 1.00 88.75 89 THR A CA 1
ATOM 716 C C . THR A 1 89 ? 14.110 -12.444 -4.647 1.00 88.75 89 THR A C 1
ATOM 718 O O . THR A 1 89 ? 13.604 -12.084 -5.709 1.00 88.75 89 THR A O 1
ATOM 721 N N . ILE A 1 90 ? 15.428 -12.404 -4.433 1.00 92.00 90 ILE A N 1
ATOM 722 C CA . ILE A 1 90 ? 16.399 -11.916 -5.420 1.00 92.00 90 ILE A CA 1
ATOM 723 C C . ILE A 1 90 ? 16.320 -12.728 -6.723 1.00 92.00 90 ILE A C 1
ATOM 725 O O . ILE A 1 90 ? 16.151 -12.151 -7.793 1.00 92.00 90 ILE A O 1
ATOM 729 N N . LYS A 1 91 ? 16.354 -14.067 -6.654 1.00 91.94 91 LYS A N 1
ATOM 730 C CA . LYS A 1 91 ? 16.253 -14.924 -7.851 1.00 91.94 91 LYS A CA 1
ATOM 731 C C . LYS A 1 91 ? 14.959 -14.703 -8.622 1.00 91.94 91 LYS A C 1
ATOM 733 O O . LYS A 1 91 ? 14.986 -14.648 -9.847 1.00 91.94 91 LYS A O 1
ATOM 738 N N . LYS A 1 92 ? 13.832 -14.558 -7.921 1.00 91.62 92 LYS A N 1
ATOM 739 C CA . LYS A 1 92 ? 12.557 -14.250 -8.569 1.00 91.62 92 LYS A CA 1
ATOM 740 C C . LYS A 1 92 ? 12.622 -12.896 -9.276 1.00 91.62 92 LYS A C 1
ATOM 742 O O . LYS A 1 92 ? 12.061 -12.768 -10.358 1.00 91.62 92 LYS A O 1
ATOM 747 N N . LEU A 1 93 ? 13.249 -11.868 -8.684 1.00 92.62 93 LEU A N 1
ATOM 748 C CA . LEU A 1 93 ? 13.363 -10.537 -9.306 1.00 92.62 93 LEU A CA 1
ATOM 749 C C . LEU A 1 93 ? 14.087 -10.584 -10.654 1.00 92.62 93 LEU A C 1
ATOM 751 O O . LEU A 1 93 ? 13.723 -9.831 -11.543 1.00 92.62 93 LEU A O 1
ATOM 755 N N . ALA A 1 94 ? 15.028 -11.504 -10.862 1.00 94.50 94 ALA A N 1
ATOM 756 C CA . ALA A 1 94 ? 15.668 -11.667 -12.168 1.00 94.50 94 ALA A CA 1
ATOM 757 C C . ALA A 1 94 ? 14.692 -12.043 -13.305 1.00 94.50 94 ALA A C 1
ATOM 759 O O . ALA A 1 94 ? 15.053 -11.903 -14.469 1.00 94.50 94 ALA A O 1
ATOM 760 N N . GLN A 1 95 ? 13.488 -12.523 -12.973 1.00 93.69 95 GLN A N 1
ATOM 761 C CA . GLN A 1 95 ? 12.462 -12.956 -13.926 1.00 93.69 95 GLN A CA 1
ATOM 762 C C . GLN A 1 95 ? 11.426 -11.871 -14.244 1.00 93.69 95 GLN A C 1
ATOM 764 O O . GLN A 1 95 ? 10.613 -12.081 -15.138 1.00 93.69 95 GLN A O 1
ATOM 769 N N . VAL A 1 96 ? 11.415 -10.743 -13.519 1.00 95.06 96 VAL A N 1
ATOM 770 C CA . VAL A 1 96 ? 10.508 -9.639 -13.871 1.00 95.06 96 VAL A CA 1
ATOM 771 C C . VAL A 1 96 ? 11.067 -8.863 -15.044 1.00 95.06 96 VAL A C 1
ATOM 773 O O . VAL A 1 96 ? 12.284 -8.699 -15.158 1.00 95.06 96 VAL A O 1
ATOM 776 N N . GLU A 1 97 ? 10.170 -8.323 -15.862 1.00 97.00 97 GLU A N 1
ATOM 777 C CA . GLU A 1 97 ? 10.529 -7.388 -16.920 1.00 97.00 97 GLU A CA 1
ATOM 778 C C . GLU A 1 97 ? 11.245 -6.199 -16.271 1.00 97.00 97 GLU A C 1
ATOM 780 O O . GLU A 1 97 ? 12.434 -5.953 -16.504 1.00 97.00 97 GLU A O 1
ATOM 785 N N . LYS A 1 98 ? 10.552 -5.508 -15.357 1.00 97.69 98 LYS A N 1
ATOM 786 C CA . LYS A 1 98 ? 11.075 -4.334 -14.653 1.00 97.69 98 LYS A CA 1
ATOM 787 C C . LYS A 1 98 ? 10.547 -4.221 -13.226 1.00 97.69 98 LYS A C 1
ATOM 789 O O . LYS A 1 98 ? 9.415 -4.583 -12.915 1.00 97.69 98 LYS A O 1
ATOM 794 N N . VAL A 1 99 ? 11.373 -3.630 -12.374 1.00 97.75 99 VAL A N 1
ATOM 795 C CA . VAL A 1 99 ? 10.970 -3.050 -11.097 1.00 97.75 99 VAL A CA 1
ATOM 796 C C . VAL A 1 99 ? 10.697 -1.564 -11.313 1.00 97.75 99 VAL A C 1
ATOM 798 O O . VAL A 1 99 ? 11.554 -0.837 -11.822 1.00 97.75 99 VAL A O 1
ATOM 801 N N . ILE A 1 100 ? 9.501 -1.123 -10.935 1.00 98.12 100 ILE A N 1
ATOM 802 C CA . ILE A 1 100 ? 9.071 0.273 -10.974 1.00 98.12 100 ILE A CA 1
ATOM 803 C C . ILE A 1 100 ? 9.301 0.885 -9.596 1.00 98.12 100 ILE A C 1
ATOM 805 O O . ILE A 1 100 ? 8.701 0.453 -8.614 1.00 98.12 100 ILE A O 1
ATOM 809 N N . PHE A 1 101 ? 10.150 1.907 -9.534 1.00 98.31 101 PHE A N 1
ATOM 810 C CA . PHE A 1 101 ? 10.390 2.707 -8.335 1.00 98.31 101 PHE A CA 1
ATOM 811 C C . PHE A 1 101 ? 9.616 4.016 -8.451 1.00 98.31 101 PHE A C 1
ATOM 813 O O . PHE A 1 101 ? 10.116 4.988 -9.014 1.00 98.31 101 PHE A O 1
ATOM 820 N N . ALA A 1 102 ? 8.371 4.006 -7.982 1.00 97.88 102 ALA A N 1
ATOM 821 C CA . ALA A 1 102 ? 7.410 5.084 -8.158 1.00 97.88 102 ALA A CA 1
ATOM 822 C C . ALA A 1 102 ? 7.446 6.105 -7.017 1.00 97.88 102 ALA A C 1
ATOM 824 O O . ALA A 1 102 ? 7.506 5.748 -5.837 1.00 97.88 102 ALA A O 1
ATOM 825 N N . HIS A 1 103 ? 7.340 7.376 -7.378 1.00 97.62 103 HIS A N 1
ATOM 826 C CA . HIS A 1 103 ? 7.033 8.456 -6.460 1.00 97.62 103 HIS A CA 1
ATOM 827 C C . HIS A 1 103 ? 5.549 8.801 -6.520 1.00 97.62 103 HIS A C 1
ATOM 829 O O . HIS A 1 103 ? 4.980 8.889 -7.603 1.00 97.62 103 HIS A O 1
ATOM 835 N N . ILE A 1 104 ? 4.918 8.995 -5.366 1.00 96.19 104 ILE A N 1
ATOM 836 C CA . ILE A 1 104 ? 3.529 9.443 -5.291 1.00 96.19 104 ILE A CA 1
ATOM 837 C C . ILE A 1 104 ? 3.494 10.818 -4.633 1.00 96.19 104 ILE A C 1
ATOM 839 O O . ILE A 1 104 ? 3.706 10.930 -3.428 1.00 96.19 104 ILE A O 1
ATOM 843 N N . GLN A 1 105 ? 3.166 11.853 -5.398 1.00 94.75 105 GLN A N 1
ATOM 844 C CA . GLN A 1 105 ? 2.867 13.168 -4.851 1.00 94.75 105 GLN A CA 1
ATOM 845 C C . GLN A 1 105 ? 1.467 13.154 -4.227 1.00 94.75 105 GLN A C 1
ATOM 847 O O . GLN A 1 105 ? 0.465 13.178 -4.937 1.00 94.75 105 GLN A O 1
ATOM 852 N N . ASP A 1 106 ? 1.392 13.097 -2.901 1.00 91.75 106 ASP A N 1
ATOM 853 C CA . ASP A 1 106 ? 0.150 13.137 -2.119 1.00 91.75 106 ASP A CA 1
ATOM 854 C C . ASP A 1 106 ? 0.083 14.331 -1.153 1.00 91.75 106 ASP A C 1
ATOM 856 O O . ASP A 1 106 ? -0.917 14.511 -0.458 1.00 91.75 106 ASP A O 1
ATOM 860 N N . ASN A 1 107 ? 1.124 15.163 -1.113 1.00 90.25 107 ASN A N 1
ATOM 861 C CA . ASN A 1 107 ? 1.202 16.322 -0.243 1.00 90.25 107 ASN A CA 1
ATOM 862 C C . ASN A 1 107 ? 0.671 17.578 -0.950 1.00 90.25 107 ASN A C 1
ATOM 864 O O . ASN A 1 107 ? 1.024 17.870 -2.090 1.00 90.25 107 ASN A O 1
ATOM 868 N N . GLY A 1 108 ? -0.184 18.344 -0.268 1.00 84.44 108 GLY A N 1
ATOM 869 C CA . GLY A 1 108 ? -0.738 19.596 -0.801 1.00 84.44 108 GLY A CA 1
ATOM 870 C C . GLY A 1 108 ? -1.650 19.440 -2.028 1.00 84.44 108 GLY A C 1
ATOM 871 O O . GLY A 1 108 ? -1.977 20.438 -2.667 1.00 84.44 108 GLY A O 1
ATOM 872 N N . VAL A 1 109 ? -2.078 18.217 -2.357 1.00 86.19 109 VAL A N 1
ATOM 873 C CA . VAL A 1 109 ? -2.930 17.910 -3.516 1.00 86.19 109 VAL A CA 1
ATOM 874 C C . VAL A 1 109 ? -4.254 17.278 -3.090 1.00 86.19 109 VAL A C 1
ATOM 876 O O . VAL A 1 109 ? -4.342 16.585 -2.080 1.00 86.19 109 VAL A O 1
ATOM 879 N N . SER A 1 110 ? -5.312 17.506 -3.872 1.00 83.56 110 SER A N 1
ATOM 880 C CA . SER A 1 110 ? -6.644 16.927 -3.625 1.00 83.56 110 SER A CA 1
ATOM 881 C C . SER A 1 110 ? -6.770 15.470 -4.080 1.00 83.56 110 SER A C 1
ATOM 883 O O . SER A 1 110 ? -7.701 14.771 -3.681 1.00 83.56 110 SER A O 1
ATOM 885 N N . PHE A 1 111 ? -5.848 15.021 -4.929 1.00 90.00 111 PHE A N 1
ATOM 886 C CA . PHE A 1 111 ? -5.776 13.671 -5.458 1.00 90.00 111 PHE A CA 1
ATOM 887 C C . PHE A 1 111 ? -4.298 13.301 -5.642 1.00 90.00 111 PHE A C 1
ATOM 889 O O . PHE A 1 111 ? -3.559 14.110 -6.205 1.00 90.00 111 PHE A O 1
ATOM 896 N N . PRO A 1 112 ? -3.854 12.121 -5.181 1.00 92.50 112 PRO A N 1
ATOM 897 C CA . PRO A 1 112 ? -2.467 11.707 -5.303 1.00 92.50 112 PRO A CA 1
ATOM 898 C C . PRO A 1 112 ? -2.081 11.501 -6.765 1.00 92.50 112 PRO A C 1
ATOM 900 O O . PRO A 1 112 ? -2.833 10.921 -7.549 1.00 92.50 112 PRO A O 1
ATOM 903 N N . VAL A 1 113 ? -0.881 11.942 -7.116 1.00 94.12 113 VAL A N 1
ATOM 904 C CA . VAL A 1 113 ? -0.360 11.890 -8.478 1.00 94.12 113 VAL A CA 1
ATOM 905 C C . VAL A 1 113 ? 0.861 10.990 -8.500 1.00 94.12 113 VAL A C 1
ATOM 907 O O . VAL A 1 113 ? 1.829 11.221 -7.782 1.00 94.12 113 VAL A O 1
ATOM 910 N N . PHE A 1 114 ? 0.828 9.966 -9.346 1.00 96.50 114 PHE A N 1
ATOM 911 C CA . PHE A 1 114 ? 2.039 9.259 -9.726 1.00 96.50 114 PHE A CA 1
ATOM 912 C C . PHE A 1 114 ? 2.755 10.117 -10.769 1.00 96.50 114 PHE A C 1
ATOM 914 O O . PHE A 1 114 ? 2.307 10.133 -11.907 1.00 96.50 114 PHE A O 1
ATOM 921 N N . ASP A 1 115 ? 3.786 10.868 -10.383 1.00 95.81 115 ASP A N 1
ATOM 922 C CA . ASP A 1 115 ? 4.394 11.970 -11.155 1.00 95.81 115 ASP A CA 1
ATOM 923 C C . ASP A 1 115 ? 5.759 11.617 -11.778 1.00 95.81 115 ASP A C 1
ATOM 925 O O . ASP A 1 115 ? 6.079 12.062 -12.882 1.00 95.81 115 ASP A O 1
ATOM 929 N N . TRP A 1 116 ? 6.573 10.801 -11.107 1.00 97.56 116 TRP A N 1
ATOM 930 C CA . TRP A 1 116 ? 7.857 10.341 -11.630 1.00 97.56 116 TRP A CA 1
ATOM 931 C C . TRP A 1 116 ? 8.283 8.978 -11.069 1.00 97.56 116 TRP A C 1
ATOM 933 O O . TRP A 1 116 ? 7.809 8.518 -10.031 1.00 97.56 116 TRP A O 1
ATOM 943 N N . TYR A 1 117 ? 9.190 8.303 -11.777 1.00 98.38 117 TYR A N 1
ATOM 944 C CA . TYR A 1 117 ? 9.692 6.978 -11.409 1.00 98.38 117 TYR A CA 1
ATOM 945 C C . TYR A 1 117 ? 11.040 6.627 -12.031 1.00 98.38 117 TYR A C 1
ATOM 947 O O . TYR A 1 117 ? 11.536 7.318 -12.920 1.00 98.38 117 TYR A O 1
ATOM 955 N N . TYR A 1 118 ? 11.592 5.492 -11.601 1.00 98.62 118 TYR A N 1
ATOM 956 C CA . TYR A 1 118 ? 12.617 4.752 -12.337 1.00 98.62 118 TYR A CA 1
ATOM 957 C C . TYR A 1 118 ? 12.086 3.400 -12.809 1.00 98.62 118 TYR A C 1
ATOM 959 O O . TYR A 1 118 ? 11.319 2.738 -12.108 1.00 98.62 118 TYR A O 1
ATOM 967 N N . GLU A 1 119 ? 12.560 2.964 -13.974 1.00 97.81 119 GLU A N 1
ATOM 968 C CA . GLU A 1 119 ? 12.401 1.596 -14.467 1.00 97.81 119 GLU A CA 1
ATOM 969 C C . GLU A 1 119 ? 13.740 0.880 -14.385 1.00 97.81 119 GLU A C 1
ATOM 971 O O . GLU A 1 119 ? 14.688 1.274 -15.063 1.00 97.81 119 GLU A O 1
ATOM 976 N N . VAL A 1 120 ? 13.815 -0.191 -13.600 1.00 98.31 120 VAL A N 1
ATOM 977 C CA . VAL A 1 120 ? 15.032 -0.998 -13.475 1.00 98.31 120 VAL A CA 1
ATOM 978 C C . VAL A 1 120 ? 14.738 -2.406 -13.980 1.00 98.31 120 VAL A C 1
ATOM 980 O O . VAL A 1 120 ? 13.863 -3.055 -13.410 1.00 98.31 120 VAL A O 1
ATOM 983 N N . PRO A 1 121 ? 15.437 -2.926 -15.005 1.00 98.12 121 PRO A N 1
ATOM 984 C CA . PRO A 1 121 ? 15.249 -4.308 -15.438 1.00 98.12 121 PRO A CA 1
ATOM 985 C C . PRO A 1 121 ? 15.419 -5.291 -14.275 1.00 98.12 121 PRO A C 1
ATOM 987 O O . PRO A 1 121 ? 16.336 -5.132 -13.461 1.00 98.12 121 PRO A O 1
ATOM 990 N N . GLY A 1 122 ? 14.577 -6.325 -14.204 1.00 97.38 122 GLY A N 1
ATOM 991 C CA . GLY A 1 122 ? 14.590 -7.275 -13.084 1.00 97.38 122 GLY A CA 1
ATOM 992 C C . GLY A 1 122 ? 15.960 -7.914 -12.846 1.00 97.38 122 GLY A C 1
ATOM 993 O O . GLY A 1 122 ? 16.443 -7.988 -11.713 1.00 97.38 122 GLY A O 1
ATOM 994 N N . ILE A 1 123 ? 16.651 -8.278 -13.930 1.00 97.44 123 ILE A N 1
ATOM 995 C CA . ILE A 1 123 ? 18.011 -8.831 -13.894 1.00 97.44 123 ILE A CA 1
ATOM 996 C C . ILE A 1 123 ? 19.041 -7.860 -13.292 1.00 97.44 123 ILE A C 1
ATOM 998 O O . ILE A 1 123 ? 19.885 -8.268 -12.491 1.00 97.44 123 ILE A O 1
ATOM 1002 N N . VAL A 1 124 ? 18.945 -6.567 -13.622 1.00 98.06 124 VAL A N 1
ATOM 1003 C CA . VAL A 1 124 ? 19.834 -5.516 -13.103 1.00 98.06 124 VAL A CA 1
ATOM 1004 C C . VAL A 1 124 ? 19.577 -5.321 -11.613 1.00 98.06 124 VAL A C 1
ATOM 1006 O O . VAL A 1 124 ? 20.519 -5.310 -10.819 1.00 98.06 124 VAL A O 1
ATOM 1009 N N . MET A 1 125 ? 18.303 -5.251 -11.220 1.00 97.12 125 MET A N 1
ATOM 1010 C CA . MET A 1 125 ? 17.921 -5.095 -9.819 1.00 97.12 125 MET A CA 1
ATOM 1011 C C . MET A 1 125 ? 18.351 -6.301 -8.974 1.00 97.12 125 MET A C 1
ATOM 1013 O O . MET A 1 125 ? 18.893 -6.135 -7.882 1.00 97.12 125 MET A O 1
ATOM 1017 N N . SER A 1 126 ? 18.174 -7.518 -9.495 1.00 96.56 126 SER A N 1
ATOM 1018 C CA . SER A 1 126 ? 18.620 -8.756 -8.850 1.00 96.56 126 SER A CA 1
ATOM 1019 C C . SER A 1 126 ? 20.128 -8.756 -8.599 1.00 96.56 126 SER A C 1
ATOM 1021 O O . SER A 1 126 ? 20.568 -9.071 -7.490 1.00 96.56 126 SER A O 1
ATOM 1023 N N . LYS A 1 127 ? 20.934 -8.381 -9.602 1.00 96.81 127 LYS A N 1
ATOM 1024 C CA . LYS A 1 127 ? 22.392 -8.277 -9.454 1.00 96.81 127 LYS A CA 1
ATOM 1025 C C . LYS A 1 127 ? 22.769 -7.241 -8.393 1.00 96.81 127 LYS A C 1
ATOM 1027 O O . LYS A 1 127 ? 23.514 -7.564 -7.471 1.00 96.81 127 LYS A O 1
ATOM 1032 N N . TYR A 1 128 ? 22.193 -6.042 -8.473 1.00 96.44 128 TYR A N 1
ATOM 1033 C CA . TYR A 1 128 ? 22.451 -4.976 -7.506 1.00 96.44 128 TYR A CA 1
ATOM 1034 C C . TYR A 1 128 ? 22.150 -5.402 -6.068 1.00 96.44 128 TYR A C 1
ATOM 1036 O O . TYR A 1 128 ? 22.971 -5.172 -5.181 1.00 96.44 128 TYR A O 1
ATOM 1044 N N . LEU A 1 129 ? 20.991 -6.028 -5.824 1.00 95.25 129 LEU A N 1
ATOM 1045 C CA . LEU A 1 129 ? 20.635 -6.505 -4.487 1.00 95.25 129 LEU A CA 1
ATOM 1046 C C . LEU A 1 129 ? 21.602 -7.596 -4.029 1.00 95.25 129 LEU A C 1
ATOM 1048 O O . LEU A 1 129 ? 22.113 -7.499 -2.921 1.00 95.25 129 LEU A O 1
ATOM 1052 N N . SER A 1 130 ? 21.924 -8.563 -4.896 1.00 94.44 130 SER A N 1
ATOM 1053 C CA . SER A 1 130 ? 22.873 -9.645 -4.585 1.00 94.44 130 SER A CA 1
ATOM 1054 C C . SER A 1 130 ? 24.233 -9.131 -4.116 1.00 94.44 130 SER A C 1
ATOM 1056 O O . SER A 1 130 ? 24.857 -9.752 -3.262 1.00 94.44 130 SER A O 1
ATOM 1058 N N . GLU A 1 131 ? 24.711 -8.023 -4.684 1.00 94.31 131 GLU A N 1
ATOM 1059 C CA . GLU A 1 131 ? 25.985 -7.393 -4.324 1.00 94.31 131 GLU A CA 1
ATOM 1060 C C . GLU A 1 131 ? 25.840 -6.507 -3.078 1.00 94.31 131 GLU A C 1
ATOM 1062 O O . GLU A 1 131 ? 26.631 -6.601 -2.137 1.00 94.31 131 GLU A O 1
ATOM 1067 N N . SER A 1 132 ? 24.790 -5.686 -3.032 1.00 91.88 132 SER A N 1
ATOM 1068 C CA . SER A 1 132 ? 24.580 -4.685 -1.980 1.00 91.88 132 SER A CA 1
ATOM 1069 C C . SER A 1 132 ? 24.201 -5.294 -0.629 1.00 91.88 132 SER A C 1
ATOM 1071 O O . SER A 1 132 ? 24.422 -4.668 0.407 1.00 91.88 132 SER A O 1
ATOM 1073 N N . THR A 1 133 ? 23.640 -6.507 -0.606 1.00 91.81 133 THR A N 1
ATOM 1074 C CA . THR A 1 133 ? 23.144 -7.133 0.630 1.00 91.81 133 THR A CA 1
ATOM 1075 C C . THR A 1 133 ? 24.125 -8.113 1.268 1.00 91.81 133 THR A C 1
ATOM 1077 O O . THR A 1 133 ? 23.854 -8.582 2.370 1.00 91.81 133 THR A O 1
ATOM 1080 N N . GLN A 1 134 ? 25.276 -8.409 0.646 1.00 87.62 134 GLN A N 1
ATOM 1081 C CA . GLN A 1 134 ? 26.218 -9.437 1.137 1.00 87.62 134 GLN A CA 1
ATOM 1082 C C . GLN A 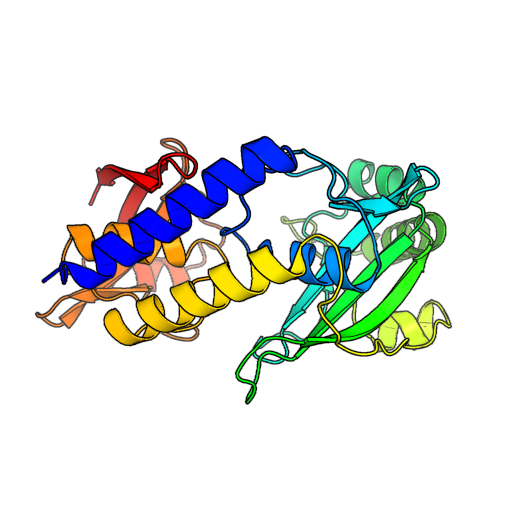1 134 ? 26.706 -9.189 2.566 1.00 87.62 134 GLN A C 1
ATOM 1084 O O . GLN A 1 134 ? 26.943 -10.130 3.317 1.00 87.62 134 GLN A O 1
ATOM 1089 N N . LYS A 1 135 ? 26.863 -7.915 2.936 1.00 83.44 135 LYS A N 1
ATOM 1090 C CA . LYS A 1 135 ? 27.377 -7.495 4.246 1.00 83.44 135 LYS A CA 1
ATOM 1091 C C . LYS A 1 135 ? 26.278 -7.022 5.200 1.00 83.44 135 LYS A C 1
ATOM 1093 O O . LYS A 1 135 ? 26.588 -6.583 6.304 1.00 83.44 135 LYS A O 1
ATOM 1098 N N . ILE 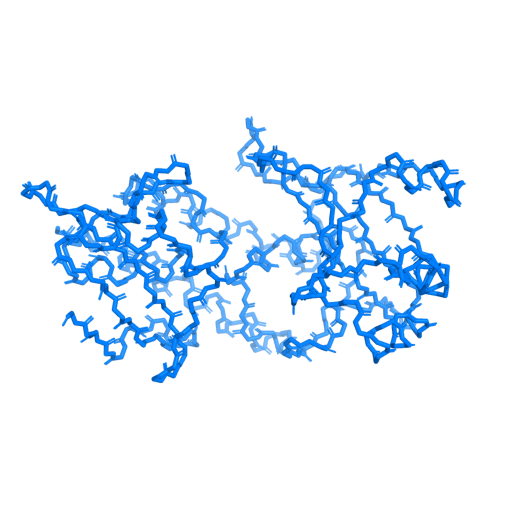A 1 136 ? 25.008 -7.068 4.792 1.00 85.44 136 ILE A N 1
ATOM 1099 C CA . ILE A 1 136 ? 23.908 -6.581 5.626 1.00 85.44 136 ILE A CA 1
ATOM 1100 C C . ILE A 1 136 ? 23.523 -7.659 6.637 1.00 85.44 136 ILE A C 1
ATOM 1102 O O . ILE A 1 136 ? 22.898 -8.663 6.304 1.00 85.44 136 ILE A O 1
ATOM 1106 N N . THR A 1 137 ? 23.835 -7.404 7.902 1.00 74.69 137 THR A N 1
ATOM 1107 C CA . THR A 1 137 ? 23.399 -8.220 9.036 1.00 74.69 137 THR A CA 1
ATOM 1108 C C . THR A 1 137 ? 22.201 -7.553 9.702 1.00 74.69 137 THR A C 1
ATOM 1110 O O . THR A 1 137 ? 22.341 -6.843 10.696 1.00 74.69 137 THR A O 1
ATOM 1113 N N . ASN A 1 138 ? 21.004 -7.732 9.141 1.00 79.25 138 ASN A N 1
ATOM 1114 C CA . ASN A 1 138 ? 19.774 -7.383 9.848 1.00 79.25 138 ASN A CA 1
ATOM 1115 C C . ASN A 1 138 ? 18.793 -8.558 9.848 1.00 79.25 138 ASN A C 1
ATOM 1117 O O . ASN A 1 138 ? 18.638 -9.260 8.849 1.00 79.25 138 ASN A O 1
ATOM 1121 N N . ASN A 1 139 ? 18.129 -8.765 10.988 1.00 76.19 139 ASN A N 1
ATOM 1122 C CA . ASN A 1 139 ? 17.257 -9.924 11.209 1.00 76.19 139 ASN A CA 1
ATOM 1123 C C . ASN A 1 139 ? 16.029 -9.934 10.287 1.00 76.19 139 ASN A C 1
ATOM 1125 O O . ASN A 1 139 ? 15.474 -10.995 10.022 1.00 76.19 139 ASN A O 1
ATOM 1129 N N . ARG A 1 140 ? 15.608 -8.763 9.791 1.00 73.62 140 ARG A N 1
ATOM 1130 C CA . ARG A 1 140 ? 14.427 -8.615 8.929 1.00 73.62 140 ARG A CA 1
ATOM 1131 C C . ARG A 1 140 ? 14.726 -8.813 7.439 1.00 73.62 140 ARG A C 1
ATOM 1133 O O . ARG A 1 140 ? 13.793 -8.859 6.653 1.00 73.62 140 ARG A O 1
ATOM 1140 N N . LYS A 1 141 ? 16.002 -8.903 7.052 1.00 85.25 141 LYS A N 1
ATOM 1141 C CA . LYS A 1 141 ? 16.478 -8.882 5.660 1.00 85.25 141 LYS A CA 1
ATOM 1142 C C . LYS A 1 141 ? 15.885 -7.734 4.833 1.00 85.25 141 LYS A C 1
ATOM 1144 O O . LYS A 1 141 ? 15.442 -7.937 3.707 1.00 85.25 141 LYS A O 1
ATOM 1149 N N . MET A 1 142 ? 15.893 -6.522 5.389 1.00 89.56 142 MET A N 1
ATOM 1150 C CA . MET A 1 142 ? 15.375 -5.319 4.724 1.00 89.56 142 MET A CA 1
ATOM 1151 C C . MET A 1 142 ? 16.491 -4.431 4.168 1.00 89.56 142 MET A C 1
ATOM 1153 O O . MET A 1 142 ? 17.508 -4.236 4.833 1.00 89.56 142 MET A O 1
ATOM 1157 N N . ILE A 1 143 ? 16.289 -3.843 2.989 1.00 92.69 143 ILE A N 1
ATOM 1158 C CA . ILE A 1 143 ? 17.192 -2.837 2.407 1.00 92.69 143 ILE A CA 1
ATOM 1159 C C . ILE A 1 143 ? 16.380 -1.706 1.775 1.00 92.69 143 ILE A C 1
ATOM 1161 O O . ILE A 1 143 ? 15.341 -1.943 1.161 1.00 92.69 143 ILE A O 1
ATOM 1165 N N . ASN A 1 144 ? 16.871 -0.477 1.922 1.00 94.56 144 ASN A N 1
ATOM 1166 C CA . ASN A 1 144 ? 16.329 0.693 1.244 1.00 94.56 144 ASN A CA 1
ATOM 1167 C C . ASN A 1 144 ? 17.154 1.010 -0.004 1.00 94.56 144 ASN A C 1
ATOM 1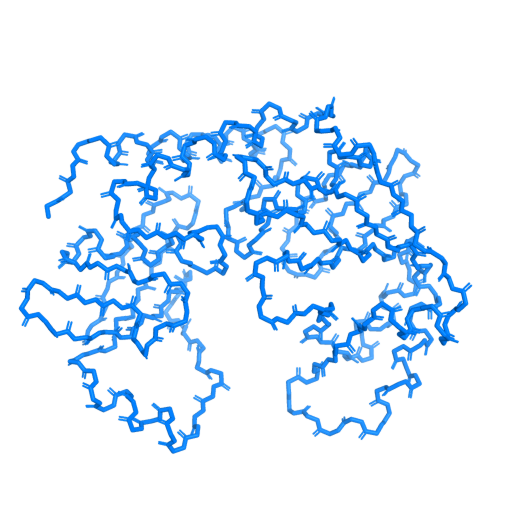169 O O . ASN A 1 144 ? 18.386 0.998 0.037 1.00 94.56 144 ASN A O 1
ATOM 1173 N N . VAL A 1 145 ? 16.460 1.330 -1.091 1.00 96.75 145 VAL A N 1
ATOM 1174 C CA . VAL A 1 145 ? 17.036 1.821 -2.342 1.00 96.75 145 VAL A CA 1
ATOM 1175 C C . VAL A 1 145 ? 16.595 3.270 -2.525 1.00 96.75 145 VAL A C 1
ATOM 1177 O O . VAL A 1 145 ? 15.411 3.580 -2.443 1.00 96.75 145 VAL A O 1
ATOM 1180 N N . SER A 1 146 ? 17.546 4.170 -2.741 1.00 97.38 146 SER A N 1
ATOM 1181 C CA . SER A 1 146 ? 17.322 5.602 -2.959 1.00 97.38 146 SER A CA 1
ATOM 1182 C C . SER A 1 146 ? 17.459 5.972 -4.434 1.00 97.38 146 SER A C 1
ATOM 1184 O O . SER A 1 146 ? 18.129 5.274 -5.198 1.00 97.38 146 SER A O 1
ATOM 1186 N N . ALA A 1 147 ? 16.898 7.122 -4.822 1.00 97.62 147 ALA A N 1
ATOM 1187 C CA . ALA A 1 147 ? 17.065 7.672 -6.169 1.00 97.62 147 ALA A CA 1
ATOM 1188 C C . ALA A 1 147 ? 18.551 7.811 -6.538 1.00 97.62 147 ALA A C 1
ATOM 1190 O O . ALA A 1 147 ? 18.970 7.336 -7.587 1.00 97.62 147 ALA A O 1
ATOM 1191 N N . ARG A 1 148 ? 19.369 8.328 -5.610 1.00 97.19 148 ARG A N 1
ATOM 1192 C CA . ARG A 1 148 ? 20.819 8.475 -5.791 1.00 97.19 148 ARG A CA 1
ATOM 1193 C C . ARG A 1 148 ? 21.521 7.147 -6.085 1.00 97.19 148 ARG A C 1
ATOM 1195 O O . ARG A 1 148 ? 22.465 7.123 -6.865 1.00 97.19 148 ARG A O 1
ATOM 1202 N N . GLN A 1 149 ? 21.109 6.049 -5.445 1.00 97.12 149 GLN A N 1
ATOM 1203 C CA . GLN A 1 149 ? 21.678 4.725 -5.725 1.00 97.12 149 GLN A CA 1
ATOM 1204 C C . GLN A 1 149 ? 21.288 4.233 -7.121 1.00 97.12 149 GLN A C 1
ATOM 1206 O O . GLN A 1 149 ? 22.126 3.656 -7.803 1.00 97.12 149 GLN A O 1
ATOM 1211 N N . ILE A 1 150 ? 20.054 4.478 -7.564 1.00 97.88 150 ILE A N 1
ATOM 1212 C CA . ILE A 1 150 ? 19.620 4.124 -8.922 1.00 97.88 150 ILE A CA 1
ATOM 1213 C C . ILE A 1 150 ? 20.399 4.946 -9.961 1.00 97.88 150 ILE A C 1
ATOM 1215 O O . ILE A 1 150 ? 20.966 4.381 -10.893 1.00 97.88 150 ILE A O 1
ATOM 1219 N N . GLU A 1 151 ? 20.498 6.259 -9.766 1.00 98.00 151 GLU A N 1
ATOM 1220 C CA . GLU A 1 151 ? 21.201 7.164 -10.681 1.00 98.00 151 GLU A CA 1
ATOM 1221 C C . GLU A 1 151 ? 22.703 6.860 -10.746 1.00 98.00 151 GLU A C 1
ATOM 1223 O O . GLU A 1 151 ? 23.254 6.697 -11.830 1.00 98.00 151 GLU A O 1
ATOM 1228 N N . ASN A 1 152 ? 23.374 6.721 -9.598 1.00 96.88 152 ASN A N 1
ATOM 1229 C CA . ASN A 1 152 ? 24.832 6.587 -9.570 1.00 96.88 152 ASN A CA 1
ATOM 1230 C C . ASN A 1 152 ? 25.317 5.150 -9.770 1.00 96.88 152 ASN A C 1
ATOM 1232 O O . ASN A 1 152 ? 26.343 4.942 -10.412 1.00 96.88 152 ASN A O 1
ATOM 1236 N N . ASN A 1 153 ? 24.626 4.159 -9.197 1.00 96.31 153 ASN A N 1
ATOM 1237 C CA . ASN A 1 153 ? 25.110 2.777 -9.214 1.00 96.31 153 ASN A CA 1
ATOM 1238 C C . ASN A 1 153 ? 24.541 1.990 -10.397 1.00 96.31 153 ASN A C 1
ATOM 1240 O O . ASN A 1 153 ? 25.177 1.034 -10.833 1.00 96.31 153 ASN A O 1
ATOM 1244 N N . LEU A 1 154 ? 23.353 2.359 -10.896 1.00 96.69 154 LEU A N 1
ATOM 1245 C CA . LEU A 1 154 ? 22.719 1.696 -12.042 1.00 96.69 154 LEU A CA 1
ATOM 1246 C C . LEU A 1 154 ? 22.766 2.540 -13.323 1.00 96.69 154 LEU A C 1
ATOM 1248 O O . LEU A 1 154 ? 22.414 2.020 -14.377 1.00 96.69 154 LEU A O 1
ATOM 1252 N N . ALA A 1 155 ? 23.211 3.803 -13.247 1.00 96.75 155 ALA A N 1
ATOM 1253 C CA . ALA A 1 155 ? 23.283 4.735 -14.377 1.00 96.75 155 ALA A CA 1
ATOM 1254 C C . ALA A 1 155 ? 21.932 4.933 -15.094 1.00 96.75 155 ALA A C 1
ATOM 1256 O O . ALA A 1 155 ? 21.875 5.089 -16.315 1.00 96.75 155 ALA A O 1
ATOM 1257 N N . LEU A 1 156 ? 20.833 4.906 -14.334 1.00 97.19 156 LEU A N 1
ATOM 1258 C CA . LEU A 1 156 ? 19.474 5.061 -14.854 1.00 97.19 156 LEU A CA 1
ATOM 1259 C C . LEU A 1 156 ? 18.924 6.451 -14.551 1.00 97.19 156 LEU A C 1
ATOM 1261 O O . LEU A 1 156 ? 19.187 7.031 -13.500 1.00 97.19 156 LEU A O 1
ATOM 1265 N N . THR A 1 157 ? 18.119 6.971 -15.470 1.00 97.00 157 THR A N 1
ATOM 1266 C CA . THR A 1 157 ? 17.533 8.305 -15.363 1.00 97.00 157 THR A CA 1
ATOM 1267 C C . THR A 1 157 ? 16.076 8.254 -14.934 1.00 97.00 157 THR A C 1
ATOM 1269 O O . THR A 1 157 ? 15.338 7.303 -15.211 1.00 97.00 157 THR A O 1
ATOM 1272 N N . LYS A 1 158 ? 15.663 9.317 -14.245 1.00 97.75 158 LYS A N 1
ATOM 1273 C CA . LYS A 1 158 ? 14.285 9.522 -13.819 1.00 97.75 158 LYS A CA 1
ATOM 1274 C C . LYS A 1 158 ? 13.384 9.709 -15.036 1.00 97.75 158 LYS A C 1
ATOM 1276 O O . LYS A 1 158 ? 13.706 10.475 -15.943 1.00 97.75 158 LYS A O 1
ATOM 1281 N N . LYS A 1 159 ? 12.228 9.057 -15.011 1.00 97.69 159 LYS A N 1
ATOM 1282 C CA . LYS A 1 159 ? 11.132 9.257 -15.956 1.00 97.69 159 LYS A CA 1
ATOM 1283 C C . LYS A 1 159 ? 10.030 10.065 -15.293 1.00 97.69 159 LYS A C 1
ATOM 1285 O O . LYS A 1 159 ? 9.726 9.845 -14.124 1.00 97.69 159 LYS A O 1
ATOM 1290 N N . THR A 1 160 ? 9.422 10.971 -16.042 1.00 96.50 160 THR A N 1
ATOM 1291 C CA . THR A 1 160 ? 8.206 11.670 -15.628 1.00 96.50 160 THR A CA 1
ATOM 1292 C C . THR A 1 160 ? 6.993 11.001 -16.253 1.00 96.50 160 THR A C 1
ATOM 1294 O O . THR A 1 160 ? 7.067 10.420 -17.338 1.00 96.50 160 THR A O 1
ATOM 1297 N N . THR A 1 161 ? 5.870 11.067 -15.559 1.00 92.12 161 THR A N 1
ATOM 1298 C CA . THR A 1 161 ? 4.570 10.675 -16.093 1.00 92.12 161 THR A CA 1
ATOM 1299 C C . THR A 1 161 ? 3.790 11.944 -16.444 1.00 92.12 161 THR A C 1
ATOM 1301 O O . THR A 1 161 ? 4.154 13.059 -16.068 1.00 92.12 161 THR A O 1
ATOM 1304 N N . THR A 1 162 ? 2.667 11.788 -17.139 1.00 80.31 162 THR A N 1
ATOM 1305 C CA . THR A 1 162 ? 1.698 12.881 -17.302 1.00 80.31 162 THR A CA 1
ATOM 1306 C C . THR A 1 162 ? 0.885 13.139 -16.028 1.00 80.31 162 THR A C 1
ATOM 1308 O O . THR A 1 162 ? 0.116 14.095 -15.982 1.00 80.31 162 THR A O 1
ATOM 1311 N N . GLY A 1 163 ? 0.991 12.266 -15.017 1.00 73.25 163 GLY A N 1
ATOM 1312 C CA . GLY A 1 163 ? 0.147 12.264 -13.821 1.00 73.25 163 GLY A CA 1
ATOM 1313 C C . GLY A 1 163 ? -1.332 11.948 -14.084 1.00 73.25 163 GLY A C 1
ATOM 1314 O O . GLY A 1 163 ? -2.146 11.984 -13.160 1.00 73.25 163 GLY A O 1
ATOM 1315 N N . LEU A 1 164 ? -1.709 11.656 -15.334 1.00 75.81 164 LEU A N 1
ATOM 1316 C CA . LEU A 1 164 ? -3.100 11.472 -15.728 1.00 75.81 164 LEU A CA 1
ATOM 1317 C C . LEU A 1 164 ? -3.576 10.052 -15.424 1.00 75.81 164 LEU A C 1
ATOM 1319 O O . LEU A 1 164 ? -3.309 9.107 -16.163 1.00 75.81 164 LEU A O 1
ATOM 1323 N N . CYS A 1 165 ? -4.386 9.942 -14.377 1.00 80.62 165 CYS A N 1
ATOM 1324 C CA . CYS A 1 165 ? -5.197 8.765 -14.093 1.00 80.62 165 CYS A CA 1
ATOM 1325 C C . CYS A 1 165 ? -6.343 8.677 -15.125 1.00 80.62 165 CYS A C 1
ATOM 1327 O O . CYS A 1 165 ? -7.394 9.325 -14.967 1.00 80.62 165 CYS A O 1
ATOM 1329 N N . SER A 1 166 ? -6.083 7.944 -16.216 1.00 86.94 166 SER A N 1
ATOM 1330 C CA . SER A 1 166 ? -6.958 7.817 -17.398 1.00 86.94 166 SER A CA 1
ATOM 1331 C C . SER A 1 166 ? -7.135 6.387 -17.941 1.00 86.94 166 SER A C 1
ATOM 1333 O O . SER A 1 166 ? -7.820 6.208 -18.948 1.00 86.94 166 SER A O 1
ATOM 1335 N N . GLY A 1 167 ? -6.545 5.381 -17.293 1.00 90.88 167 GLY A N 1
ATOM 1336 C CA . GLY A 1 167 ? -6.701 3.977 -17.656 1.00 90.88 167 GLY A CA 1
ATOM 1337 C C . GLY A 1 167 ? -7.994 3.321 -17.147 1.00 90.88 167 GLY A C 1
ATOM 1338 O O . GLY A 1 167 ? -8.981 3.955 -16.763 1.00 90.88 167 GLY A O 1
ATOM 1339 N N . ILE A 1 168 ? -7.989 1.986 -17.150 1.00 94.12 168 ILE A N 1
ATOM 1340 C CA . ILE A 1 168 ? -9.152 1.158 -16.795 1.00 94.12 168 ILE A CA 1
ATOM 1341 C C . ILE A 1 168 ? -9.531 1.222 -15.306 1.00 94.12 168 ILE A C 1
ATOM 1343 O O . ILE A 1 168 ? -10.657 0.876 -14.941 1.00 94.12 168 ILE A O 1
ATOM 1347 N N . TYR A 1 169 ? -8.625 1.675 -14.435 1.00 95.94 169 TYR A N 1
ATOM 1348 C CA . TYR A 1 169 ? -8.863 1.775 -12.995 1.00 95.94 169 TYR A CA 1
ATOM 1349 C C . TYR A 1 169 ? -9.254 3.185 -12.552 1.00 95.94 169 TYR A C 1
ATOM 1351 O O . TYR A 1 169 ? -9.686 3.362 -11.411 1.00 95.94 169 TYR A O 1
ATOM 1359 N N . SER A 1 170 ? -9.159 4.201 -13.412 1.00 94.94 170 SER A N 1
ATOM 1360 C CA . SER A 1 170 ? -9.272 5.595 -12.970 1.00 94.94 170 SER A CA 1
ATOM 1361 C C . SER A 1 170 ? -10.596 5.933 -12.300 1.00 94.94 170 SER A C 1
ATOM 1363 O O . SER A 1 170 ? -10.629 6.665 -11.308 1.00 94.94 170 SER A O 1
ATOM 1365 N N . GLY A 1 171 ? -11.703 5.396 -12.821 1.00 95.62 171 GLY A N 1
ATOM 1366 C CA . GLY A 1 171 ? -13.024 5.575 -12.218 1.00 95.62 171 GLY A CA 1
ATOM 1367 C C . GLY A 1 171 ? -13.104 4.985 -10.807 1.00 95.62 171 GLY A C 1
ATOM 1368 O O . GLY A 1 171 ? -13.715 5.582 -9.921 1.00 95.62 171 GLY A O 1
ATOM 1369 N N . TRP A 1 172 ? -12.441 3.851 -10.579 1.00 95.88 172 TRP A N 1
ATOM 1370 C CA . TRP A 1 172 ? -12.371 3.177 -9.284 1.00 95.88 172 TRP A CA 1
ATOM 1371 C C . TRP A 1 172 ? -11.535 3.973 -8.287 1.00 95.88 172 TRP A C 1
ATOM 1373 O O . TRP A 1 172 ? -12.018 4.285 -7.200 1.00 95.88 172 TRP A O 1
ATOM 1383 N N . ILE A 1 173 ? -10.327 4.386 -8.685 1.00 95.19 173 ILE A N 1
ATOM 1384 C CA . ILE A 1 173 ? -9.414 5.155 -7.830 1.00 95.19 173 ILE A CA 1
ATOM 1385 C C . ILE A 1 173 ? -10.082 6.463 -7.381 1.00 95.19 173 ILE A C 1
ATOM 1387 O O . ILE A 1 173 ? -10.111 6.766 -6.188 1.00 95.19 173 ILE A O 1
ATOM 1391 N N . LYS A 1 174 ? -10.700 7.207 -8.311 1.00 94.50 174 LYS A N 1
ATOM 1392 C CA . LYS A 1 174 ? -11.419 8.460 -8.009 1.00 94.50 174 LYS A CA 1
ATOM 1393 C C . LYS A 1 174 ? -12.541 8.259 -6.990 1.00 94.50 174 LYS A C 1
ATOM 1395 O O . LYS A 1 174 ? -12.661 9.051 -6.055 1.00 94.50 174 LYS A O 1
ATOM 1400 N N . LYS A 1 175 ? -13.336 7.193 -7.131 1.00 95.50 175 LYS A N 1
ATOM 1401 C CA . LYS A 1 175 ? -14.408 6.862 -6.177 1.00 95.50 175 LYS A CA 1
ATOM 1402 C C . LYS A 1 175 ? -13.851 6.519 -4.795 1.00 95.50 175 LYS A C 1
ATOM 1404 O O . LYS A 1 175 ? -14.322 7.078 -3.807 1.00 95.50 175 LYS A O 1
ATOM 1409 N N . ILE A 1 176 ? -12.844 5.646 -4.728 1.00 95.12 176 ILE A N 1
ATOM 1410 C CA . ILE A 1 176 ? -12.233 5.200 -3.467 1.00 95.12 176 ILE A CA 1
ATOM 1411 C C . ILE A 1 176 ? -11.654 6.395 -2.715 1.00 95.12 176 ILE A C 1
ATOM 1413 O O . ILE A 1 176 ? -12.022 6.627 -1.567 1.00 95.12 176 ILE A O 1
ATOM 1417 N N . ILE A 1 177 ? -10.816 7.198 -3.373 1.00 93.56 177 ILE A N 1
ATOM 1418 C CA . ILE A 1 177 ? -10.177 8.364 -2.752 1.00 93.56 177 ILE A CA 1
ATOM 1419 C C . ILE A 1 177 ? -11.226 9.384 -2.303 1.00 93.56 177 ILE A C 1
ATOM 1421 O O . ILE A 1 177 ? -11.162 9.880 -1.180 1.00 93.56 177 ILE A O 1
ATOM 1425 N N . GLY A 1 178 ? -12.251 9.636 -3.121 1.00 94.56 178 GLY A N 1
ATOM 1426 C CA . GLY A 1 178 ? -13.347 10.529 -2.751 1.00 94.56 178 GLY A CA 1
ATOM 1427 C C . GLY A 1 178 ? -14.125 10.072 -1.511 1.00 94.56 178 GLY A C 1
ATOM 1428 O O . GLY A 1 178 ? -14.523 10.910 -0.699 1.00 94.56 178 GLY A O 1
ATOM 1429 N N . ILE A 1 179 ? -14.344 8.765 -1.336 1.00 95.75 179 ILE A N 1
ATOM 1430 C CA . ILE A 1 179 ? -14.996 8.223 -0.135 1.00 95.75 179 ILE A CA 1
ATOM 1431 C C . ILE A 1 179 ? -14.055 8.284 1.069 1.00 95.75 179 ILE A C 1
ATOM 1433 O O . ILE A 1 179 ? -14.470 8.720 2.140 1.00 95.75 179 ILE A O 1
ATOM 1437 N N . ILE A 1 180 ? -12.790 7.913 0.891 1.00 94.00 180 ILE A N 1
ATOM 1438 C CA . ILE A 1 180 ? -11.781 7.943 1.951 1.00 94.00 180 ILE A CA 1
ATOM 1439 C C . ILE A 1 180 ? -11.644 9.349 2.530 1.00 94.00 180 ILE A C 1
ATOM 1441 O O . ILE A 1 180 ? -11.781 9.507 3.736 1.00 94.00 180 ILE A O 1
ATOM 1445 N N . LEU A 1 181 ? -11.517 10.381 1.694 1.00 93.12 181 LEU A N 1
ATOM 1446 C CA . LEU A 1 181 ? -11.446 11.773 2.157 1.00 93.12 181 LEU A CA 1
ATOM 1447 C C . LEU A 1 181 ? -12.694 12.206 2.948 1.00 93.12 181 LEU A C 1
ATOM 1449 O O . LEU A 1 181 ? -12.628 13.080 3.814 1.00 93.12 181 LEU A O 1
ATOM 1453 N N . LYS A 1 182 ? -13.868 11.627 2.665 1.00 95.12 182 LYS A N 1
ATOM 1454 C CA . LYS A 1 182 ? -15.078 11.866 3.470 1.00 95.12 182 LYS A CA 1
ATOM 1455 C C . LYS A 1 182 ? -14.997 11.157 4.820 1.00 95.12 182 LYS A C 1
ATOM 1457 O O . LYS A 1 182 ? -15.315 11.791 5.822 1.00 95.12 182 LYS A O 1
ATOM 1462 N N . ILE A 1 183 ? -14.544 9.902 4.850 1.00 95.06 183 ILE A N 1
ATOM 1463 C CA . ILE A 1 183 ? -14.343 9.147 6.095 1.00 95.06 183 ILE A CA 1
ATOM 1464 C C . ILE A 1 183 ? -13.323 9.864 6.979 1.00 95.06 183 ILE A C 1
ATOM 1466 O O . ILE A 1 183 ? -13.629 10.148 8.131 1.00 95.06 183 ILE A O 1
ATOM 1470 N N . GLU A 1 184 ? -12.161 10.235 6.437 1.00 94.06 184 GLU A N 1
ATOM 1471 C CA . GLU A 1 184 ? -11.093 10.935 7.163 1.00 94.06 184 GLU A CA 1
ATOM 1472 C C . GLU A 1 184 ? -11.589 12.218 7.836 1.00 94.06 184 GLU A C 1
ATOM 1474 O O . GLU A 1 184 ? -11.303 12.460 9.009 1.00 94.06 184 GLU A O 1
ATOM 1479 N N . ARG A 1 185 ? -12.414 13.008 7.132 1.00 93.62 185 ARG A N 1
ATOM 1480 C CA . ARG A 1 185 ? -13.050 14.205 7.704 1.00 93.62 185 ARG A CA 1
ATOM 1481 C C . ARG A 1 185 ? -14.020 13.887 8.840 1.00 93.62 185 ARG A C 1
ATOM 1483 O O . ARG A 1 185 ? -14.078 14.651 9.796 1.00 93.62 185 ARG A O 1
ATOM 1490 N N . GLN A 1 186 ? -14.778 12.796 8.742 1.00 94.00 186 GLN A N 1
ATOM 1491 C CA . GLN A 1 186 ? -15.748 12.410 9.771 1.00 94.00 186 GLN A CA 1
ATOM 1492 C C . GLN A 1 186 ? -15.079 11.838 11.023 1.00 94.00 186 GLN A C 1
ATOM 1494 O O . GLN A 1 186 ? -15.522 12.127 12.132 1.00 94.00 186 GLN A O 1
ATOM 1499 N N . VAL A 1 187 ? -14.007 11.056 10.864 1.00 92.81 187 VAL A N 1
ATOM 1500 C CA . VAL A 1 187 ? -13.291 10.440 11.996 1.00 92.81 187 VAL A CA 1
ATOM 1501 C C . VAL A 1 187 ? -12.192 11.344 12.568 1.00 92.81 187 VAL A C 1
ATOM 1503 O O . VAL A 1 187 ? -11.732 11.139 13.691 1.00 92.81 187 VAL A O 1
ATOM 1506 N N . GLY A 1 188 ? -11.788 12.380 11.825 1.00 91.44 188 GLY A N 1
ATOM 1507 C CA . GLY A 1 188 ? -10.733 13.308 12.227 1.00 91.44 188 GLY A CA 1
ATOM 1508 C C . GLY A 1 188 ? -9.347 12.659 12.250 1.00 91.44 188 GLY A C 1
ATOM 1509 O O . GLY A 1 188 ? -8.539 13.004 13.115 1.00 91.44 188 GLY A O 1
ATOM 1510 N N . THR A 1 189 ? -9.108 11.724 11.328 1.00 90.62 189 THR A N 1
ATOM 1511 C CA . THR A 1 189 ? -7.864 10.960 11.147 1.00 90.62 189 THR A CA 1
ATOM 1512 C C . THR A 1 189 ? -7.512 10.975 9.668 1.00 90.62 189 THR A C 1
ATOM 1514 O O . THR A 1 189 ? -8.370 10.697 8.837 1.00 90.62 189 THR A O 1
ATOM 1517 N N . THR A 1 190 ? -6.260 11.269 9.336 1.00 90.56 190 THR A N 1
ATOM 1518 C CA . THR A 1 190 ? -5.757 11.329 7.955 1.00 90.56 190 THR A CA 1
ATOM 1519 C C . THR A 1 190 ? -4.808 10.170 7.650 1.00 90.56 190 THR A C 1
ATOM 1521 O O . THR A 1 190 ? -4.217 9.574 8.555 1.00 90.56 190 THR A O 1
ATOM 1524 N N . GLY A 1 191 ? -4.647 9.854 6.365 1.00 88.06 191 GLY A N 1
ATOM 1525 C CA . GLY A 1 191 ? -3.759 8.800 5.881 1.00 88.06 191 GLY A CA 1
ATOM 1526 C C . GLY A 1 191 ? -4.294 7.386 6.116 1.00 88.06 191 GLY A C 1
ATOM 1527 O O . GLY A 1 191 ? -3.503 6.463 6.309 1.00 88.06 191 GLY A O 1
ATOM 1528 N N . ILE A 1 192 ? -5.616 7.181 6.119 1.00 91.31 192 ILE A N 1
ATOM 1529 C CA . ILE A 1 192 ? -6.213 5.890 6.517 1.00 91.31 192 ILE A CA 1
ATOM 1530 C C . ILE A 1 192 ? -5.971 4.758 5.502 1.00 91.31 192 ILE A C 1
ATOM 1532 O O . ILE A 1 192 ? -6.139 3.591 5.845 1.00 91.31 192 ILE A O 1
ATOM 1536 N N . LEU A 1 193 ? -5.524 5.074 4.280 1.00 89.69 193 LEU A N 1
ATOM 1537 C CA . LEU A 1 193 ? -5.100 4.090 3.268 1.00 89.69 193 LEU A CA 1
ATOM 1538 C C . LEU A 1 193 ? -3.663 3.577 3.464 1.00 89.69 193 LEU A C 1
ATOM 1540 O O . LEU A 1 193 ? -3.195 2.737 2.694 1.00 89.69 193 LEU A O 1
ATOM 1544 N N . THR A 1 194 ? -2.945 4.064 4.478 1.00 84.88 194 THR A N 1
ATOM 1545 C CA . THR A 1 194 ? -1.593 3.595 4.793 1.00 84.88 194 THR A CA 1
ATOM 1546 C C . THR A 1 194 ? -1.646 2.429 5.785 1.00 84.88 194 THR A C 1
ATOM 1548 O O . THR A 1 194 ? -2.341 2.489 6.801 1.00 84.88 194 THR A O 1
ATOM 1551 N N . SER A 1 195 ? -0.857 1.375 5.539 1.00 82.94 195 SER A N 1
ATOM 1552 C CA . SER A 1 195 ? -0.732 0.219 6.449 1.00 82.94 195 SER A CA 1
ATOM 1553 C C . SER A 1 195 ? -2.098 -0.432 6.771 1.00 82.94 195 SER A C 1
ATOM 1555 O O . SER A 1 195 ? -2.880 -0.718 5.863 1.00 82.94 195 SER A O 1
ATOM 1557 N N . ASN A 1 196 ? -2.407 -0.677 8.048 1.00 88.50 196 ASN A N 1
ATOM 1558 C CA . ASN A 1 196 ? -3.687 -1.213 8.520 1.00 88.50 196 ASN A CA 1
ATOM 1559 C C . ASN A 1 196 ? -4.639 -0.140 9.082 1.00 88.50 196 ASN A C 1
ATOM 1561 O O . ASN A 1 196 ? -5.657 -0.497 9.677 1.00 88.50 196 ASN A O 1
ATOM 1565 N N . LYS A 1 197 ? -4.358 1.152 8.879 1.00 91.50 197 LYS A N 1
ATOM 1566 C CA . LYS A 1 197 ? -5.035 2.244 9.591 1.00 91.50 197 LYS A CA 1
ATOM 1567 C C . LYS A 1 197 ? -6.544 2.308 9.355 1.00 91.50 197 LYS A C 1
ATOM 1569 O O . LYS A 1 197 ? -7.305 2.536 10.290 1.00 91.50 197 LYS A O 1
ATOM 1574 N N . PHE A 1 198 ? -7.012 2.024 8.140 1.00 94.50 198 PHE A N 1
ATOM 1575 C CA . PHE A 1 198 ? -8.447 1.891 7.866 1.00 94.50 198 PHE A CA 1
ATOM 1576 C C . PHE A 1 198 ? -9.126 0.857 8.782 1.00 94.50 198 PHE A C 1
ATOM 1578 O O . PHE A 1 198 ? -10.221 1.087 9.295 1.00 94.50 198 PHE A O 1
ATOM 1585 N N . TRP A 1 199 ? -8.465 -0.275 9.028 1.00 94.50 199 TRP A N 1
ATOM 1586 C CA . TRP A 1 199 ? -8.996 -1.325 9.894 1.00 94.50 199 TRP A CA 1
ATOM 1587 C C . TRP A 1 199 ? -8.950 -0.935 11.371 1.00 94.50 199 TRP A C 1
ATOM 1589 O O . TRP A 1 199 ? -9.870 -1.268 12.113 1.00 94.50 199 TRP A O 1
ATOM 1599 N N . GLU A 1 200 ? -7.925 -0.193 11.789 1.00 94.81 200 GLU A N 1
ATOM 1600 C CA . GLU A 1 200 ? -7.851 0.397 13.130 1.00 94.81 200 GLU A CA 1
ATOM 1601 C C . GLU A 1 200 ? -9.016 1.365 13.358 1.00 94.81 200 GLU A C 1
ATOM 1603 O O . GLU A 1 200 ? -9.671 1.292 14.394 1.00 94.81 200 GLU A O 1
ATOM 1608 N N . VAL A 1 201 ? -9.346 2.200 12.365 1.00 95.12 201 VAL A N 1
ATOM 1609 C CA . VAL A 1 201 ? -10.512 3.098 12.413 1.00 95.12 201 VAL A CA 1
ATOM 1610 C C . VAL A 1 201 ? -11.807 2.302 12.567 1.00 95.12 201 VAL A C 1
ATOM 1612 O O . VAL A 1 201 ? -12.639 2.645 13.405 1.00 95.12 201 VAL A O 1
ATOM 1615 N N . LEU A 1 202 ? -11.978 1.211 11.815 1.00 95.12 202 LEU A N 1
ATOM 1616 C CA . LEU A 1 202 ? -13.167 0.363 11.919 1.00 95.12 202 LEU A CA 1
ATOM 1617 C C . LEU A 1 202 ? -13.343 -0.222 13.333 1.00 95.12 202 LEU A C 1
ATOM 1619 O O . LEU A 1 202 ? -14.457 -0.237 13.858 1.00 95.12 202 LEU A O 1
ATOM 1623 N N . VAL A 1 203 ? -12.250 -0.676 13.953 1.00 96.38 203 VAL A N 1
ATOM 1624 C CA . VAL A 1 203 ? -12.240 -1.188 15.333 1.00 96.38 203 VAL A CA 1
ATOM 1625 C C . VAL A 1 203 ? -12.516 -0.061 16.329 1.00 96.38 203 VAL A C 1
ATOM 1627 O O . VAL A 1 203 ? -13.399 -0.189 17.174 1.00 96.38 203 VAL A O 1
ATOM 1630 N N . ALA A 1 204 ? -11.834 1.074 16.191 1.00 95.19 204 ALA A N 1
ATOM 1631 C CA . ALA A 1 204 ? -11.983 2.225 17.075 1.00 95.19 204 ALA A CA 1
ATOM 1632 C C . ALA A 1 204 ? -13.417 2.769 17.089 1.00 95.19 204 ALA A C 1
ATOM 1634 O O . ALA A 1 204 ? -13.942 3.097 18.151 1.00 95.19 204 ALA A O 1
ATOM 1635 N N . LEU A 1 205 ? -14.099 2.774 15.939 1.00 93.56 205 LEU A N 1
ATOM 1636 C CA . LEU A 1 205 ? -15.511 3.145 15.841 1.00 93.56 205 LEU A CA 1
ATOM 1637 C C . LEU A 1 205 ? -16.434 2.229 16.663 1.00 93.56 205 LEU A C 1
ATOM 1639 O O . LEU A 1 205 ? -17.476 2.694 17.125 1.00 93.56 205 LEU A O 1
ATOM 1643 N N . GLN A 1 206 ? -16.093 0.948 16.844 1.00 93.56 206 GLN A N 1
ATOM 1644 C CA . GLN A 1 206 ? -16.855 0.030 17.703 1.00 93.56 206 GLN A CA 1
ATOM 1645 C C . GLN A 1 206 ? -16.567 0.249 19.190 1.00 93.56 206 GLN A C 1
ATOM 1647 O O . GLN A 1 206 ? -17.480 0.132 20.002 1.00 93.56 206 GLN A O 1
ATOM 1652 N N . LEU A 1 207 ? -15.324 0.593 19.531 1.00 94.69 207 LEU A N 1
ATOM 1653 C CA . LEU A 1 207 ? -14.882 0.804 20.913 1.00 94.69 207 LEU A CA 1
ATOM 1654 C C . LEU A 1 207 ? -15.118 2.238 21.416 1.00 94.69 207 LEU A C 1
ATOM 1656 O O . LEU A 1 207 ? -14.955 2.522 22.596 1.00 94.69 207 LEU A O 1
ATOM 1660 N N . GLY A 1 208 ? -15.502 3.162 20.532 1.00 93.69 208 GLY A N 1
ATOM 1661 C CA . GLY A 1 208 ? -15.636 4.580 20.870 1.00 93.69 208 GLY A CA 1
ATOM 1662 C C . GLY A 1 208 ? -14.293 5.302 21.025 1.00 93.69 208 GLY A C 1
ATOM 1663 O O . GLY A 1 208 ? -14.234 6.334 21.691 1.00 93.69 208 GLY A O 1
ATOM 1664 N N . HIS A 1 209 ? -13.227 4.776 20.417 1.00 95.19 209 HIS A N 1
ATOM 1665 C CA . HIS A 1 209 ? -11.902 5.396 20.401 1.00 95.19 209 HIS A CA 1
ATOM 1666 C C . HIS A 1 209 ? -11.744 6.280 19.152 1.00 95.19 209 HIS A C 1
ATOM 1668 O O . HIS A 1 209 ? -12.471 6.143 18.165 1.00 95.19 209 HIS A O 1
ATOM 1674 N N . LYS A 1 210 ? -10.746 7.163 19.169 1.00 94.31 210 LYS A N 1
ATOM 1675 C CA . LYS A 1 210 ? -10.287 7.941 18.018 1.00 94.31 210 LYS A CA 1
ATOM 1676 C C . LYS A 1 210 ? -8.869 7.522 17.647 1.00 94.31 210 LYS A C 1
ATOM 1678 O O . LYS A 1 210 ? -7.952 7.704 18.447 1.00 94.31 210 LYS A O 1
ATOM 1683 N N . VAL A 1 211 ? -8.692 7.016 16.427 1.00 94.00 211 VAL A N 1
ATOM 1684 C CA . VAL A 1 211 ? -7.366 6.715 15.863 1.00 94.00 211 VAL A CA 1
ATOM 1685 C C . VAL A 1 211 ? -6.626 8.012 15.559 1.00 94.00 211 VAL A C 1
ATOM 1687 O O . VAL A 1 211 ? -7.202 8.980 15.060 1.00 94.00 211 VAL A O 1
ATOM 1690 N N . GLN A 1 212 ? -5.336 8.038 15.847 1.00 91.19 212 GLN A N 1
ATOM 1691 C CA . GLN A 1 212 ? -4.478 9.177 15.579 1.00 91.19 212 GLN A CA 1
ATOM 1692 C C . GLN A 1 212 ? -3.922 9.142 14.147 1.00 91.19 212 GLN A C 1
ATOM 1694 O O . GLN A 1 212 ? -3.688 8.083 13.548 1.00 91.19 212 GLN A O 1
ATOM 1699 N N . SER A 1 213 ? -3.697 10.325 13.572 1.00 85.12 213 SER A N 1
ATOM 1700 C CA . SER A 1 213 ? -2.929 10.458 12.328 1.00 85.12 213 SER A CA 1
ATOM 1701 C C . SER A 1 213 ? -1.484 9.977 12.531 1.00 85.12 213 SER A C 1
ATOM 1703 O O . SER A 1 213 ? -1.060 9.673 13.642 1.00 85.12 213 SER A O 1
ATOM 1705 N N . GLU A 1 214 ? -0.724 9.807 11.449 1.00 70.94 214 GLU A N 1
ATOM 1706 C CA . GLU A 1 214 ? 0.678 9.375 11.558 1.00 70.94 214 GLU A CA 1
ATOM 1707 C C . GLU A 1 214 ? 1.514 10.336 12.438 1.00 70.94 214 GLU A C 1
ATOM 1709 O O . GLU A 1 214 ? 1.232 11.530 12.486 1.00 70.94 214 GLU A O 1
ATOM 1714 N N . GLN A 1 215 ? 2.556 9.804 13.099 1.00 62.72 215 GLN A N 1
ATOM 1715 C CA . GLN A 1 215 ? 3.523 10.514 13.969 1.00 62.72 215 GLN A CA 1
ATOM 1716 C C . GLN A 1 215 ? 3.103 10.801 15.428 1.00 62.72 215 GLN A C 1
ATOM 1718 O O . GLN A 1 215 ? 3.699 11.652 16.089 1.00 62.72 215 GLN A O 1
ATOM 1723 N N . THR A 1 216 ? 2.145 10.060 15.985 1.00 70.56 216 THR A N 1
ATOM 1724 C CA . THR A 1 216 ? 1.788 10.146 17.414 1.00 70.56 216 THR A CA 1
ATOM 1725 C C . THR A 1 216 ? 2.426 9.046 18.259 1.00 70.56 216 THR A C 1
ATOM 1727 O O . THR A 1 216 ? 2.850 8.004 17.762 1.00 70.56 216 THR A O 1
ATOM 1730 N N . LYS A 1 217 ? 2.496 9.274 19.578 1.00 80.38 217 LYS A N 1
ATOM 1731 C CA . LYS A 1 217 ? 3.063 8.304 20.528 1.00 80.38 217 LYS A CA 1
ATOM 1732 C C . LYS A 1 217 ? 2.228 7.022 20.621 1.00 80.38 217 LYS A C 1
ATOM 1734 O O . LYS A 1 217 ? 2.813 5.968 20.815 1.00 80.38 217 LYS A O 1
ATOM 1739 N N . TYR A 1 218 ? 0.911 7.110 20.487 1.00 85.31 218 TYR A N 1
ATOM 1740 C CA . TYR A 1 218 ? -0.063 6.019 20.625 1.00 85.31 218 TYR A CA 1
ATOM 1741 C C . TYR A 1 218 ? -0.991 5.982 19.407 1.00 85.31 218 TYR A C 1
ATOM 1743 O O . TYR A 1 218 ? -1.120 6.990 18.701 1.00 85.31 218 TYR A O 1
ATOM 1751 N N . ASP A 1 219 ? -1.641 4.840 19.183 1.00 89.94 219 ASP A N 1
ATOM 1752 C CA . ASP A 1 219 ? -2.456 4.604 17.987 1.00 89.94 219 ASP A CA 1
ATOM 1753 C C . ASP A 1 219 ? -3.863 5.190 18.131 1.00 89.94 219 ASP A C 1
ATOM 1755 O O . ASP A 1 219 ? -4.402 5.745 17.174 1.00 89.94 219 ASP A O 1
ATOM 1759 N N . ALA A 1 220 ? -4.460 5.116 19.326 1.00 94.69 220 ALA A N 1
ATOM 1760 C CA . ALA A 1 220 ? -5.792 5.658 19.580 1.00 94.69 220 ALA A CA 1
ATOM 1761 C C . ALA A 1 220 ? -5.953 6.247 20.988 1.00 94.69 220 ALA A C 1
ATOM 1763 O O . ALA A 1 220 ? -5.185 5.942 21.899 1.00 94.69 220 ALA A O 1
ATOM 1764 N N . ILE A 1 221 ? -6.975 7.088 21.155 1.00 95.19 221 ILE A N 1
ATOM 1765 C CA . ILE A 1 221 ? -7.367 7.694 22.434 1.00 95.19 221 ILE A CA 1
ATOM 1766 C C . ILE A 1 221 ? -8.887 7.619 22.624 1.00 95.19 221 ILE A C 1
ATOM 1768 O O . ILE A 1 221 ? -9.626 7.732 21.645 1.00 95.19 221 ILE A O 1
ATOM 1772 N N . ASP A 1 222 ? -9.370 7.437 23.850 1.00 95.69 222 ASP A N 1
ATOM 1773 C CA . ASP A 1 222 ? -10.800 7.568 24.164 1.00 95.69 222 ASP A CA 1
ATOM 1774 C C . ASP A 1 222 ? -11.169 8.977 24.664 1.00 95.69 222 ASP A C 1
ATOM 1776 O O . ASP A 1 222 ? -10.328 9.867 24.797 1.00 95.69 222 ASP A O 1
ATOM 1780 N N . ILE A 1 223 ? -12.458 9.192 24.943 1.00 94.44 223 ILE A N 1
ATOM 1781 C CA . ILE A 1 223 ? -12.978 10.476 25.442 1.00 94.44 223 ILE A CA 1
ATOM 1782 C C . ILE A 1 223 ? -12.458 10.854 26.838 1.00 94.44 223 ILE A C 1
ATOM 1784 O O . ILE A 1 223 ? -12.532 12.020 27.216 1.00 94.44 223 ILE A O 1
ATOM 1788 N N . SER A 1 224 ? -11.956 9.886 27.607 1.00 95.94 224 SER A N 1
ATOM 1789 C CA . SER A 1 224 ? -11.392 10.086 28.944 1.00 95.94 224 SER A CA 1
ATOM 1790 C C . SER A 1 224 ? -9.885 10.349 28.905 1.00 95.94 224 SER A C 1
ATOM 1792 O O . SER A 1 224 ? -9.282 10.568 29.952 1.00 95.94 224 SER A O 1
ATOM 1794 N N . GLY A 1 225 ? -9.276 10.345 27.716 1.00 94.62 225 GLY A N 1
ATOM 1795 C CA . GLY A 1 225 ? -7.848 10.567 27.528 1.00 94.62 225 GLY A CA 1
ATOM 1796 C C . GLY A 1 225 ? -6.988 9.314 27.694 1.00 94.62 225 GLY A C 1
ATOM 1797 O O . GLY A 1 225 ? -5.763 9.431 27.684 1.00 94.62 225 GLY A O 1
ATOM 1798 N N . ASN A 1 226 ? -7.587 8.125 27.827 1.00 96.25 226 ASN A N 1
ATOM 1799 C CA . ASN A 1 226 ? -6.815 6.886 27.884 1.00 96.25 226 ASN A CA 1
ATOM 1800 C C . ASN A 1 226 ? -6.248 6.559 26.502 1.00 96.25 226 ASN A C 1
ATOM 1802 O O . ASN A 1 226 ? -6.948 6.716 25.499 1.00 96.25 226 ASN A O 1
ATOM 1806 N N . THR A 1 227 ? -5.009 6.075 26.454 1.00 95.81 227 THR A N 1
ATOM 1807 C CA . THR A 1 227 ? -4.298 5.763 25.210 1.00 95.81 227 THR A CA 1
ATOM 1808 C C . THR A 1 227 ? -4.219 4.264 24.969 1.00 95.81 227 THR A C 1
ATOM 1810 O O . THR A 1 227 ? -4.222 3.470 25.911 1.00 95.81 227 THR A O 1
ATOM 1813 N N . TYR A 1 228 ? -4.169 3.887 23.693 1.00 95.38 228 TYR A N 1
ATOM 1814 C CA . TYR A 1 228 ? -4.237 2.501 23.253 1.00 95.38 228 TYR A CA 1
ATOM 1815 C C . TYR A 1 228 ? -3.261 2.248 22.101 1.00 95.38 228 TYR A C 1
ATOM 1817 O O . TYR A 1 228 ? -3.140 3.068 21.183 1.00 95.38 228 TYR A O 1
ATOM 1825 N N . GLU A 1 229 ? -2.637 1.075 22.114 1.00 93.62 229 GLU A N 1
ATOM 1826 C CA . GLU A 1 229 ? -1.917 0.502 20.973 1.00 93.62 229 GLU A CA 1
ATOM 1827 C C . GLU A 1 229 ? -2.854 -0.456 20.230 1.00 93.62 229 GLU A C 1
ATOM 1829 O O . GLU A 1 229 ? -3.611 -1.196 20.856 1.00 93.62 229 GLU A O 1
ATOM 1834 N N . TYR A 1 230 ? -2.813 -0.472 18.900 1.00 93.69 230 TYR A N 1
ATOM 1835 C CA . TYR A 1 230 ? -3.648 -1.339 18.079 1.00 93.69 230 TYR A CA 1
ATOM 1836 C C . TYR A 1 230 ? -2.802 -2.393 17.359 1.00 93.69 230 TYR A C 1
ATOM 1838 O O . TYR A 1 230 ? -1.706 -2.147 16.841 1.00 93.69 230 TYR A O 1
ATOM 1846 N N . LYS A 1 231 ? -3.339 -3.613 17.286 1.00 93.06 231 LYS A N 1
ATOM 1847 C CA . LYS A 1 231 ? -2.853 -4.668 16.396 1.00 93.06 231 LYS A CA 1
ATOM 1848 C C . LYS A 1 231 ? -4.043 -5.315 15.710 1.00 93.06 231 LYS A C 1
ATOM 1850 O O . LYS A 1 231 ? -4.916 -5.899 16.345 1.00 93.06 231 LYS A O 1
ATOM 1855 N N . VAL A 1 232 ? -4.052 -5.248 14.384 1.00 92.69 232 VAL A N 1
ATOM 1856 C CA . VAL A 1 232 ? -5.130 -5.796 13.560 1.00 92.69 232 VAL A CA 1
ATOM 1857 C C . VAL A 1 232 ? -4.605 -6.942 12.700 1.00 92.69 232 VAL A C 1
ATOM 1859 O O . VAL A 1 232 ? -3.584 -6.800 12.029 1.00 92.69 232 VAL A O 1
ATOM 1862 N N . ALA A 1 233 ? -5.309 -8.074 12.697 1.00 92.12 233 ALA A N 1
ATOM 1863 C CA . ALA A 1 233 ? -4.941 -9.262 11.929 1.00 92.12 233 ALA A CA 1
ATOM 1864 C C . ALA A 1 233 ? -6.162 -9.939 11.280 1.00 92.12 233 ALA A C 1
ATOM 1866 O O . ALA A 1 233 ? -7.303 -9.700 11.667 1.00 92.12 233 ALA A O 1
ATOM 1867 N N . LYS A 1 234 ? -5.917 -10.804 10.284 1.00 90.25 234 LYS A N 1
ATOM 1868 C CA . LYS A 1 234 ? -6.954 -11.665 9.671 1.00 90.25 234 LYS A CA 1
ATOM 1869 C C . LYS A 1 234 ? -7.255 -12.919 10.509 1.00 90.25 234 LYS A C 1
ATOM 1871 O O . LYS A 1 234 ? -8.264 -13.580 10.290 1.00 90.25 234 LYS A O 1
ATOM 1876 N N . SER A 1 235 ? -6.368 -13.263 11.439 1.00 90.25 235 SER A N 1
ATOM 1877 C CA . SER A 1 235 ? -6.407 -14.467 12.276 1.00 90.25 235 SER A CA 1
ATOM 1878 C C . SER A 1 235 ? -5.985 -14.126 13.708 1.00 90.25 235 SER A C 1
ATOM 1880 O O . SER A 1 235 ? -5.647 -12.982 14.004 1.00 90.25 235 SER A O 1
ATOM 1882 N N . SER A 1 236 ? -5.985 -15.109 14.608 1.00 90.94 236 SER A N 1
ATOM 1883 C CA . SER A 1 236 ? -5.588 -14.957 16.016 1.00 90.94 236 SER A CA 1
ATOM 1884 C C . SER A 1 236 ? -4.066 -14.891 16.222 1.00 90.94 236 SER A C 1
ATOM 1886 O O . SER A 1 236 ? -3.533 -15.455 17.175 1.00 90.94 236 SER A O 1
ATOM 1888 N N . THR A 1 237 ? -3.339 -14.270 15.295 1.00 90.62 237 THR A N 1
ATOM 1889 C CA . THR A 1 237 ? -1.884 -14.124 15.363 1.00 90.62 237 THR A CA 1
ATOM 1890 C C . THR A 1 237 ? -1.509 -12.703 14.985 1.00 90.62 237 THR A C 1
ATOM 1892 O O . THR A 1 237 ? -1.772 -12.259 13.868 1.00 90.62 237 THR A O 1
ATOM 1895 N N . TRP A 1 238 ? -0.866 -12.003 15.916 1.00 91.44 238 TRP A N 1
ATOM 1896 C CA . TRP A 1 238 ? -0.419 -10.626 15.746 1.00 91.44 238 TRP A CA 1
ATOM 1897 C C . TRP A 1 238 ? 1.100 -10.564 15.824 1.00 91.44 238 TRP A C 1
ATOM 1899 O O . TRP A 1 238 ? 1.723 -11.193 16.677 1.00 91.44 238 TRP A O 1
ATOM 1909 N N . SER A 1 239 ? 1.703 -9.800 14.919 1.00 83.19 239 SER A N 1
ATOM 1910 C CA . SER A 1 239 ? 3.145 -9.584 14.903 1.00 83.19 239 SER A CA 1
ATOM 1911 C C . SER A 1 239 ? 3.511 -8.314 15.661 1.00 83.19 239 SER A C 1
ATOM 1913 O O . SER A 1 239 ? 2.984 -7.241 15.360 1.00 83.19 239 SER A O 1
ATOM 1915 N N . PHE A 1 240 ? 4.492 -8.421 16.550 1.00 84.62 240 PHE A N 1
ATOM 1916 C CA . PHE A 1 240 ? 5.169 -7.287 17.168 1.00 84.62 240 PHE A CA 1
ATOM 1917 C C . PHE A 1 240 ? 6.584 -7.220 16.598 1.00 84.62 240 PHE A C 1
ATOM 1919 O O . PHE A 1 240 ? 7.347 -8.177 16.710 1.00 84.62 240 PHE A O 1
ATOM 1926 N N . GLN A 1 241 ? 6.907 -6.135 15.894 1.00 69.69 241 GLN A N 1
ATOM 1927 C CA . GLN A 1 241 ? 8.141 -6.075 15.105 1.00 69.69 241 GLN A CA 1
ATOM 1928 C C . GLN A 1 241 ? 9.354 -5.579 15.908 1.00 69.69 241 GLN A C 1
ATOM 1930 O O . GLN A 1 241 ? 10.484 -5.950 15.583 1.00 69.69 241 GLN A O 1
ATOM 1935 N N . ASP A 1 242 ? 9.144 -4.721 16.908 1.00 75.31 242 ASP A N 1
ATOM 1936 C CA . ASP A 1 242 ? 10.185 -4.210 17.805 1.00 75.31 242 ASP A CA 1
ATOM 1937 C C . ASP A 1 242 ? 9.782 -4.481 19.260 1.00 75.31 242 ASP A C 1
ATOM 1939 O O . ASP A 1 242 ? 8.707 -4.075 19.690 1.00 75.31 242 ASP A O 1
ATOM 1943 N N . ILE A 1 243 ? 10.637 -5.196 19.993 1.00 84.50 243 ILE A N 1
ATOM 1944 C CA . ILE A 1 243 ? 10.476 -5.535 21.419 1.00 84.50 243 ILE A CA 1
ATOM 1945 C C . ILE A 1 243 ? 11.614 -4.881 22.226 1.00 84.50 243 ILE A C 1
ATOM 1947 O O . ILE A 1 243 ? 12.096 -5.394 23.234 1.00 84.50 243 ILE A O 1
ATOM 1951 N N . SER A 1 244 ? 12.107 -3.731 21.763 1.00 87.81 244 SER A N 1
ATOM 1952 C CA . SER A 1 244 ? 13.061 -2.928 22.515 1.00 87.81 244 SER A CA 1
ATOM 1953 C C . SER A 1 244 ? 12.466 -2.465 23.849 1.00 87.81 244 SER A C 1
ATOM 1955 O O . SER A 1 244 ? 11.252 -2.310 24.009 1.00 87.81 244 SER A O 1
ATOM 1957 N N . LYS A 1 245 ? 13.336 -2.179 24.825 1.00 90.44 245 LYS A N 1
ATOM 1958 C CA . LYS A 1 245 ? 12.917 -1.650 26.133 1.00 90.44 245 LYS A CA 1
ATOM 1959 C C . LYS A 1 245 ? 12.060 -0.386 25.992 1.00 90.44 245 LYS A C 1
ATOM 1961 O O . LYS A 1 245 ? 11.123 -0.205 26.757 1.00 90.44 245 LYS A O 1
ATOM 1966 N N . ALA A 1 246 ? 12.357 0.467 25.011 1.00 86.56 246 ALA A N 1
ATOM 1967 C CA . ALA A 1 246 ? 11.583 1.676 24.748 1.00 86.56 246 ALA A CA 1
ATOM 1968 C C . ALA A 1 246 ? 10.140 1.360 24.313 1.00 86.56 246 ALA A C 1
ATOM 1970 O O . ALA A 1 246 ? 9.205 1.963 24.841 1.00 86.56 246 ALA A O 1
ATOM 1971 N N . VAL A 1 247 ? 9.954 0.390 23.410 1.00 86.50 247 VAL A N 1
ATOM 1972 C CA . VAL A 1 247 ? 8.620 -0.044 22.964 1.00 86.50 247 VAL A CA 1
ATOM 1973 C C . VAL A 1 247 ? 7.848 -0.716 24.098 1.00 86.50 247 VAL A C 1
ATOM 1975 O O . VAL A 1 247 ? 6.686 -0.388 24.319 1.00 86.50 247 VAL A O 1
ATOM 1978 N N . LEU A 1 248 ? 8.497 -1.580 24.880 1.00 90.31 248 LEU A N 1
ATOM 1979 C CA . LEU A 1 248 ? 7.859 -2.223 26.033 1.00 90.31 248 LEU A CA 1
ATOM 1980 C C . LEU A 1 248 ? 7.408 -1.207 27.092 1.00 90.31 248 LEU A C 1
ATOM 1982 O O . LEU A 1 248 ? 6.288 -1.298 27.588 1.00 90.31 248 LEU A O 1
ATOM 1986 N N . THR A 1 249 ? 8.234 -0.203 27.403 1.00 90.25 249 THR A N 1
ATOM 1987 C CA . THR A 1 249 ? 7.849 0.885 28.319 1.00 90.25 249 THR A CA 1
ATOM 1988 C C . THR A 1 249 ? 6.646 1.667 27.792 1.00 90.25 249 THR A C 1
ATOM 1990 O O . THR A 1 249 ? 5.788 2.059 28.580 1.00 90.25 249 THR A O 1
ATOM 1993 N N . LYS A 1 250 ? 6.553 1.883 26.472 1.00 87.06 250 LYS A N 1
ATOM 1994 C CA . LYS A 1 250 ? 5.375 2.510 25.860 1.00 87.06 250 LYS A CA 1
ATOM 1995 C C . LYS A 1 250 ? 4.127 1.650 26.079 1.00 87.06 250 LYS A C 1
ATOM 1997 O O . LYS A 1 250 ? 3.138 2.183 26.567 1.00 87.06 250 LYS A O 1
ATOM 2002 N N . TYR A 1 251 ? 4.189 0.349 25.795 1.00 90.38 251 TYR A N 1
ATOM 2003 C CA . TYR A 1 251 ? 3.049 -0.560 25.970 1.00 90.38 251 TYR A CA 1
ATOM 2004 C C . TYR A 1 251 ? 2.529 -0.606 27.406 1.00 90.38 251 TYR A C 1
ATOM 2006 O O . TYR A 1 251 ? 1.326 -0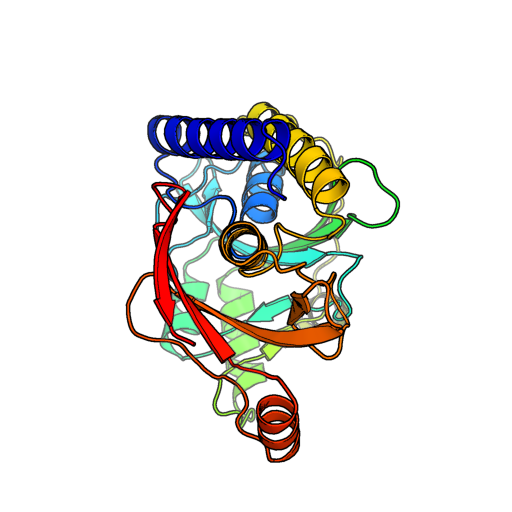.651 27.611 1.00 90.38 251 TYR A O 1
ATOM 2014 N N . ILE A 1 252 ? 3.421 -0.528 28.395 1.00 91.19 252 ILE A N 1
ATOM 2015 C CA . ILE A 1 252 ? 3.036 -0.452 29.814 1.00 91.19 252 ILE A CA 1
ATOM 2016 C C . ILE A 1 252 ? 2.321 0.872 30.144 1.00 91.19 252 ILE A C 1
ATOM 2018 O O . ILE A 1 252 ? 1.550 0.928 31.097 1.00 91.19 252 ILE A O 1
ATOM 2022 N N . SER A 1 253 ? 2.594 1.945 29.394 1.00 91.31 253 SER A N 1
ATOM 2023 C CA . SER A 1 253 ? 1.977 3.260 29.618 1.00 91.31 253 SER A CA 1
ATOM 2024 C C . SER A 1 253 ? 0.607 3.436 28.960 1.00 91.31 253 SER A C 1
ATOM 2026 O O . SER A 1 253 ? -0.108 4.363 29.333 1.00 91.31 253 SER A O 1
ATOM 2028 N N . ASP A 1 254 ? 0.255 2.584 27.996 1.00 92.75 254 ASP A N 1
ATOM 2029 C CA . ASP A 1 254 ? -1.083 2.555 27.409 1.00 92.75 254 ASP A CA 1
ATOM 2030 C C . ASP A 1 254 ? -2.054 1.830 28.351 1.00 92.75 254 ASP A C 1
ATOM 2032 O O . ASP A 1 254 ? -1.663 0.939 29.105 1.00 92.75 254 ASP A O 1
ATOM 2036 N N . LYS A 1 255 ? -3.338 2.203 28.315 1.00 96.00 255 LYS A N 1
ATOM 2037 C CA . LYS A 1 255 ? -4.364 1.553 29.143 1.00 96.00 255 LYS A CA 1
ATOM 2038 C C . LYS A 1 255 ? -4.511 0.075 28.790 1.00 96.00 255 LYS A C 1
ATOM 2040 O O . LYS A 1 255 ? -4.708 -0.748 29.681 1.00 96.00 255 LYS A O 1
ATOM 2045 N N . SER A 1 256 ? -4.421 -0.242 27.502 1.00 95.25 256 SER A N 1
ATOM 2046 C CA . SER A 1 256 ? -4.469 -1.604 26.983 1.00 95.25 256 SER A CA 1
ATOM 2047 C C . SER A 1 256 ? -3.933 -1.675 25.551 1.00 95.25 256 SER A C 1
ATOM 2049 O O . SER A 1 256 ? -3.802 -0.663 24.849 1.00 95.25 256 SER A O 1
ATOM 2051 N N . ILE A 1 257 ? -3.616 -2.895 25.114 1.00 95.12 257 ILE A N 1
ATOM 2052 C CA . ILE A 1 257 ? -3.281 -3.199 23.721 1.00 95.12 257 ILE A CA 1
ATOM 2053 C C . ILE A 1 257 ? -4.504 -3.856 23.090 1.00 95.12 257 ILE A C 1
ATOM 2055 O O . ILE A 1 257 ? -4.872 -4.972 23.444 1.00 95.12 257 ILE A O 1
ATOM 2059 N N . ILE A 1 258 ? -5.097 -3.194 22.104 1.00 96.62 258 ILE A N 1
ATOM 2060 C CA . ILE A 1 258 ? -6.264 -3.699 21.390 1.00 96.62 258 ILE A CA 1
ATOM 2061 C C . ILE A 1 258 ? -5.815 -4.695 20.322 1.00 96.62 258 ILE A C 1
ATOM 2063 O O . ILE A 1 258 ? -5.207 -4.324 19.312 1.00 96.62 258 ILE A O 1
ATOM 2067 N N . LEU A 1 259 ? -6.153 -5.968 20.518 1.00 97.00 259 LEU A N 1
ATOM 2068 C CA . LEU A 1 259 ? -5.919 -7.032 19.544 1.00 97.00 259 LEU A CA 1
ATOM 2069 C C . LEU A 1 259 ? -7.223 -7.338 18.807 1.00 97.00 259 LEU A C 1
ATOM 2071 O O . LEU A 1 259 ? -8.146 -7.937 19.357 1.00 97.00 259 LEU A O 1
ATOM 2075 N N . ALA A 1 260 ? -7.310 -6.945 17.540 1.00 96.94 260 ALA A N 1
ATOM 2076 C CA . ALA A 1 260 ? -8.513 -7.130 16.740 1.00 96.94 260 ALA A CA 1
ATOM 2077 C C . ALA A 1 260 ? -8.309 -8.143 15.610 1.00 96.94 260 ALA A C 1
ATOM 2079 O O . ALA A 1 260 ? -7.296 -8.131 14.902 1.00 96.94 260 ALA A O 1
ATOM 2080 N N . ILE A 1 261 ? -9.318 -8.993 15.418 1.00 96.88 261 ILE A N 1
ATOM 2081 C CA . ILE A 1 261 ? -9.462 -9.852 14.243 1.00 96.88 261 ILE A CA 1
ATOM 2082 C C . ILE A 1 261 ? -10.466 -9.188 13.307 1.00 96.88 261 ILE A C 1
ATOM 2084 O O . ILE A 1 261 ? -11.627 -9.003 13.677 1.00 96.88 261 ILE A O 1
ATOM 2088 N N . VAL A 1 262 ? -10.036 -8.862 12.089 1.00 94.00 262 VAL A N 1
ATOM 2089 C CA . VAL A 1 262 ? -10.886 -8.269 11.050 1.00 94.00 262 VAL A CA 1
ATOM 2090 C C . VAL A 1 262 ? -10.967 -9.169 9.828 1.00 94.00 262 VAL A C 1
ATOM 2092 O O . VAL A 1 262 ? -9.994 -9.791 9.403 1.00 94.00 262 VAL A O 1
ATOM 2095 N N . ASP A 1 263 ? -12.140 -9.185 9.221 1.00 91.44 263 ASP A N 1
ATOM 2096 C CA . ASP A 1 263 ? -12.359 -9.754 7.906 1.00 91.44 263 ASP A CA 1
ATOM 2097 C C . ASP A 1 263 ? -12.338 -8.630 6.876 1.00 91.44 263 ASP A C 1
ATOM 2099 O O . ASP A 1 263 ? -13.265 -7.821 6.778 1.00 91.44 263 ASP A O 1
ATOM 2103 N N . LYS A 1 264 ? -11.240 -8.591 6.121 1.00 87.75 264 LYS A N 1
ATOM 2104 C CA . LYS A 1 264 ? -10.985 -7.554 5.122 1.00 87.75 264 LYS A CA 1
ATOM 2105 C C . LYS A 1 264 ? -11.882 -7.668 3.891 1.00 87.75 264 LYS A C 1
ATOM 2107 O O . LYS A 1 264 ? -12.078 -6.672 3.210 1.00 87.75 264 LYS A O 1
ATOM 2112 N N . ASN A 1 265 ? -12.462 -8.841 3.636 1.00 84.81 265 ASN A N 1
ATOM 2113 C CA . ASN A 1 265 ? -13.367 -9.041 2.505 1.00 84.81 265 ASN A CA 1
ATOM 2114 C C . ASN A 1 265 ? -14.769 -8.537 2.857 1.00 84.81 265 ASN A C 1
ATOM 2116 O O . ASN A 1 265 ? -15.439 -7.907 2.047 1.00 84.81 265 ASN A O 1
ATOM 2120 N N . THR A 1 266 ? -15.215 -8.786 4.093 1.00 88.88 266 THR A N 1
ATOM 2121 C CA . THR A 1 266 ? -16.562 -8.385 4.533 1.00 88.88 266 THR A CA 1
ATOM 2122 C C . THR A 1 266 ? -16.614 -7.052 5.275 1.00 88.88 266 THR A C 1
ATOM 2124 O O . THR A 1 266 ? -17.715 -6.601 5.604 1.00 88.88 266 THR A O 1
ATOM 2127 N N . PHE A 1 267 ? -15.459 -6.414 5.488 1.00 92.62 267 PHE A N 1
ATOM 2128 C CA . PHE A 1 267 ? -15.274 -5.167 6.235 1.00 92.62 267 PHE A CA 1
ATOM 2129 C C . PHE A 1 267 ? -15.847 -5.269 7.655 1.00 92.62 267 PHE A C 1
ATOM 2131 O O . PHE A 1 267 ? -16.550 -4.381 8.132 1.00 92.62 267 PHE A O 1
ATOM 2138 N N . ALA A 1 268 ? -15.579 -6.391 8.325 1.00 92.69 268 ALA A N 1
ATOM 2139 C CA . ALA A 1 268 ? -16.164 -6.705 9.623 1.00 92.69 268 ALA A CA 1
ATOM 2140 C C . ALA A 1 268 ? -15.090 -6.922 10.689 1.00 92.69 268 ALA A C 1
ATOM 2142 O O . ALA A 1 268 ? -14.153 -7.695 10.492 1.00 92.69 268 ALA A O 1
ATOM 2143 N N . VAL A 1 269 ? -15.274 -6.312 11.859 1.00 95.88 269 VAL A N 1
ATOM 2144 C CA . VAL A 1 269 ? -14.537 -6.692 13.071 1.00 95.88 269 VAL A CA 1
ATOM 2145 C C . VAL A 1 269 ? -15.179 -7.962 13.615 1.00 95.88 269 VAL A C 1
ATOM 2147 O O . VAL A 1 269 ? -16.371 -7.982 13.913 1.00 95.88 269 VAL A O 1
ATOM 2150 N N . LYS A 1 270 ? -14.409 -9.046 13.682 1.00 96.88 270 LYS A N 1
ATOM 2151 C CA . LYS A 1 270 ? -14.893 -10.363 14.111 1.00 96.88 270 LYS A CA 1
ATOM 2152 C C . LYS A 1 270 ? -14.745 -10.556 15.611 1.00 96.88 270 LYS A C 1
ATOM 2154 O O . LYS A 1 270 ? -15.639 -11.120 16.233 1.00 96.88 270 LYS A O 1
ATOM 2159 N N . LYS A 1 271 ? -13.607 -10.141 16.169 1.00 96.88 271 LYS A N 1
ATOM 2160 C CA . LYS A 1 271 ? -13.287 -10.246 17.598 1.00 96.88 271 LYS A CA 1
ATOM 2161 C C . LYS A 1 271 ? -12.359 -9.113 18.007 1.00 96.88 271 LYS A C 1
ATOM 2163 O O . LYS A 1 271 ? -11.525 -8.692 17.205 1.00 96.88 271 LYS A O 1
ATOM 2168 N N . VAL A 1 272 ? -12.487 -8.684 19.254 1.00 97.06 272 VAL A N 1
ATOM 2169 C CA . VAL A 1 272 ? -11.584 -7.742 19.913 1.00 97.06 272 VAL A CA 1
ATOM 2170 C C . VAL A 1 272 ? -11.190 -8.347 21.255 1.00 97.06 272 VAL A C 1
ATOM 2172 O O . VAL A 1 272 ? -12.047 -8.888 21.953 1.00 97.06 272 VAL A O 1
ATOM 2175 N N . TYR A 1 273 ? -9.904 -8.275 21.574 1.00 95.81 273 TYR A N 1
ATOM 2176 C CA . TYR A 1 273 ? -9.344 -8.603 22.878 1.00 95.81 273 TYR A CA 1
ATOM 2177 C C . TYR A 1 273 ? -8.657 -7.357 23.431 1.00 95.81 273 TYR A C 1
ATOM 2179 O O . TYR A 1 273 ? -8.053 -6.597 22.665 1.00 95.81 273 TYR A O 1
ATOM 2187 N N . GLU A 1 274 ? -8.773 -7.179 24.741 1.00 90.25 274 GLU A N 1
ATOM 2188 C CA . GLU A 1 274 ? -8.176 -6.095 25.519 1.00 90.25 274 GLU A CA 1
ATOM 2189 C C . GLU A 1 274 ? -7.316 -6.678 26.643 1.00 90.25 274 GLU A C 1
ATOM 2191 O O . GLU A 1 274 ? -7.749 -7.703 27.225 1.00 90.25 274 GLU A O 1
#

Secondary structure (DSSP, 8-state):
---HHHHHHHHHHHHHHHHHHHHH--S-SSGGGHHHHHHHHHHTTPEEPP-SBTB-SEE-TT--EEEEEEEETTSS--SEEES---HHHHHHHTTSSEEEEEEEE-SS-SS-EEEEEEEEEHHHHHHHHHHHTTT---TT--EEE-HHHHHHHH--PPEEP-----STTHHHHHHHHHHHHHHHHHHT---TTSTTHHHHHHHHHHHT-EEPPTT-SSSEE-TT--EEEEEEESSS--------HHHHHHHHHSSEEEEEEEETTTTEEEEEE-

Radius of gyration: 19.58 Å; chains: 1; bounding box: 52×36×54 Å

Sequence (274 aa):
MKSDDTEKLIAQLKQIQTDFYETFGVTDIITNSKIFEVLIADTLNHKLIPGHSGSRDAKDEKGGEFEYKHYKESSSNHTWTFNDFSNTTIKKLAQVEKVIFAHIQDNGVSFPVFDWYYEVPGIVMSKYLSESTQKITNNRKMINVSARQIENNLALTKKTTTGLCSGIYSGWIKKIIGIILKIERQVGTTGILTSNKFWEVLVALQLGHKVQSEQTKYDAIDISGNTYEYKVAKSSTWSFQDISKAVLTKYISDKSIILAIVDKNTFAVKKVYE

pLDDT: mean 90.93, std 8.08, range [46.12, 98.62]